Protein 4YWF (pdb70)

InterPro domains:
  IPR010520 Esterase FrsA-like [PF06500] (45-283)
  IPR029058 Alpha/Beta hydrolase fold [G3DSA:3.40.50.1820] (5-328)
  IPR029058 Alpha/Beta hydrolase fold [SSF53474] (25-311)
  IPR050261 FrsA esterase [PTHR22946] (116-313)

B-factor: mean 31.98, std 7.55, range [19.43, 78.14]

Nearest PDB structures (foldseek):
  4ywf-assembly1_A  TM=1.002E+00  e=2.069E-68  Micromonospora maris
  5no5-assembly1_B  TM=9.959E-01  e=6.037E-60  Micromonospora
  7z2v-assembly1_B  TM=7.316E-01  e=2.636E-08  Lentilactobacillus buchneri
  3qmw-assembly2_C  TM=5.929E-01  e=1.877E-06  Streptomyces coelicolor
  6fvj-assembly5_E  TM=5.580E-01  e=4.923E-04  Mycobacterium tuberculosis

Solvent-accessible surface area: 13906 Å² total

Foldseek 3Di:
DQAAWADPVVVVVCQPTCDPDCRHLLNVLQVQLVVCVVVVNLLSSLVSLLSLPQHNRDPSNVVSLVSNVVSLVVVCVPPPFWDKDWDQDPAGIWIKIWGLWALVDAFEAEEEEDLRDAQSVPRVCRVVVSVLGHGYITTYQRYRRNPGAPALPCLCVVVVVLVRRVNTHNQLAYEYYEAQRQLSPLLCQLVPNSHQEYEYENYAAACLLAVVVLLVQARPSVLQSQCSRNVHHSVCRSVRCNVSHHDLVSQLSRDHAYEYEAEQAESRHDPVGVCNVVRHPHYHYDYHPHYPPRVVCPQVSVLVRVLVVCVSVTDVVVNVVSVVSD

Sequence (326 aa):
FQGPSNDVAELKQYIDDDGDGPRSWTTQWIRAGEEREQAGDLLAATTFYNARFPFVDSPGRAEALRRCVAVFDRWRRTVPGIERLELRLPGGVVRAWAAGLSTTERRPVLLTGGIVSIKEQWAPILPELARYGFAAVVTEPGVGENELRYDLDSAALFGVLLDAVAERADTSRAYAALSFSGHLALRAAPSEPRLRGIVTAGAPVAAFFTDKEWQAAVPRVTVDTLARLTQTTPATVFDHVRNWALTPQDLAGVRIPVAYVASGRDEIIPPADPALRTHVRDFRTITHDDVHGSPAHFPHTRLWTLAQVLESGADPRHRAAVDGAL

Structure (mmCIF, N/CA/C/O backbone):
data_4YWF
#
_entry.id   4YWF
#
_cell.length_a   92.080
_cell.length_b   87.180
_cell.length_c   47.910
_cell.angle_alpha   90.00
_cell.angle_beta   101.63
_cell.angle_gamma   90.00
#
_symmetry.space_group_name_H-M   'C 1 2 1'
#
loop_
_entity.id
_entity.type
_entity.pdbx_description
1 polymer AbyA5
2 water water
#
loop_
_atom_site.group_PDB
_atom_site.id
_atom_site.type_symbol
_atom_site.label_atom_id
_atom_site.label_alt_id
_atom_site.label_comp_id
_atom_site.label_asym_id
_atom_site.label_entity_id
_atom_site.label_seq_id
_atom_site.pdbx_PDB_ins_code
_atom_site.Cartn_x
_atom_site.Cartn_y
_atom_site.Cartn_z
_atom_site.occupancy
_atom_site.B_iso_or_equiv
_atom_site.auth_seq_id
_atom_site.auth_comp_id
_atom_site.auth_asym_id
_atom_site.auth_atom_id
_atom_site.pdbx_PDB_model_num
ATOM 1 N N . PHE A 1 16 ? 21.917 7.412 -6.370 1.00 42.35 -4 PHE A N 1
ATOM 2 C CA . PHE A 1 16 ? 21.012 8.394 -7.080 1.00 40.09 -4 PHE A CA 1
ATOM 3 C C . PHE A 1 16 ? 21.794 9.623 -7.481 1.00 40.57 -4 PHE A C 1
ATOM 4 O O . PHE A 1 16 ? 22.405 10.256 -6.628 1.00 40.75 -4 PHE A O 1
ATOM 12 N N . GLN A 1 17 ? 21.791 9.920 -8.779 1.00 40.27 -3 GLN A N 1
ATOM 13 C CA . GLN A 1 17 ? 22.660 10.942 -9.354 1.00 45.31 -3 GLN A CA 1
ATOM 14 C C . GLN A 1 17 ? 21.908 12.140 -9.980 1.00 48.04 -3 GLN A C 1
ATOM 15 O O . GLN A 1 17 ? 22.478 13.236 -10.094 1.00 51.02 -3 GLN A O 1
ATOM 21 N N . GLY A 1 18 ? 20.660 11.914 -10.399 1.00 49.40 -2 GLY A N 1
ATOM 22 C CA . GLY A 1 18 ? 19.894 12.859 -11.221 1.00 46.80 -2 GLY A CA 1
ATOM 23 C C . GLY A 1 18 ? 19.512 14.130 -10.496 1.00 46.37 -2 GLY A C 1
ATOM 24 O O . GLY A 1 18 ? 19.992 14.409 -9.387 1.00 51.78 -2 GLY A O 1
ATOM 25 N N . PRO A 1 19 ? 18.632 14.914 -11.103 1.00 39.15 -1 PRO A N 1
ATOM 26 C CA . PRO A 1 19 ? 18.118 16.055 -10.385 1.00 42.53 -1 PRO A CA 1
ATOM 27 C C . PRO A 1 19 ? 17.177 15.629 -9.257 1.00 42.15 -1 PRO A C 1
ATOM 28 O O . PRO A 1 19 ? 16.641 14.509 -9.272 1.00 42.93 -1 PRO A O 1
ATOM 40 N N . SER A 1 21 ? 14.268 17.067 -8.618 1.00 38.45 1 SER A N 1
ATOM 41 C CA . SER A 1 21 ? 12.854 17.320 -8.894 1.00 37.78 1 SER A CA 1
ATOM 42 C C . SER A 1 21 ? 12.229 17.758 -7.577 1.00 39.05 1 SER A C 1
ATOM 43 O O . SER A 1 21 ? 11.464 17.016 -6.936 1.00 35.06 1 SER A O 1
ATOM 46 N N . ASN A 1 22 ? 12.634 18.957 -7.155 1.00 34.69 2 ASN A N 1
ATOM 47 C CA . ASN A 1 22 ? 12.158 19.525 -5.919 1.00 35.48 2 ASN A CA 1
ATOM 48 C C . ASN A 1 22 ? 10.658 19.766 -5.989 1.00 37.48 2 ASN A C 1
ATOM 49 O O . ASN A 1 22 ? 10.077 20.042 -7.057 1.00 42.52 2 ASN A O 1
ATOM 54 N N . ASP A 1 23 ? 10.011 19.649 -4.855 1.00 38.23 3 ASP A N 1
ATOM 55 C CA . ASP A 1 23 ? 8.599 20.000 -4.820 1.00 39.97 3 ASP A CA 1
ATOM 56 C C . ASP A 1 23 ? 8.454 21.497 -5.070 1.00 37.33 3 ASP A C 1
ATOM 57 O O . ASP A 1 23 ? 9.028 22.292 -4.346 1.00 39.31 3 ASP A O 1
ATOM 62 N N . VAL A 1 24 ? 7.682 21.865 -6.093 1.00 41.68 4 VAL A N 1
ATOM 63 C CA . VAL A 1 24 ? 7.619 23.229 -6.597 1.00 42.87 4 VAL A CA 1
ATOM 64 C C . VAL A 1 24 ? 6.835 24.175 -5.688 1.00 51.72 4 VAL A C 1
ATOM 65 O O . VAL A 1 24 ? 7.115 25.382 -5.647 1.00 49.29 4 VAL A O 1
ATOM 67 N N . ALA A 1 25 ? 5.856 23.642 -4.959 1.00 49.56 5 ALA A N 1
ATOM 68 C CA . ALA A 1 25 ? 5.034 24.475 -4.058 1.00 47.67 5 ALA A CA 1
ATOM 69 C C . ALA A 1 25 ? 6.004 25.149 -3.140 1.00 47.70 5 ALA A C 1
ATOM 70 O O . ALA A 1 25 ? 5.981 26.341 -2.839 1.00 47.82 5 ALA A O 1
ATOM 72 N N . GLU A 1 26 ? 6.939 24.311 -2.784 1.00 46.07 6 GLU A N 1
ATOM 73 C CA . GLU A 1 26 ? 7.819 24.512 -1.720 1.00 43.84 6 GLU A CA 1
ATOM 74 C C . GLU A 1 26 ? 9.076 25.302 -2.127 1.00 45.10 6 GLU A C 1
ATOM 75 O O . GLU A 1 26 ? 9.567 26.047 -1.344 1.00 40.99 6 GLU A O 1
ATOM 81 N N . LEU A 1 27 ? 9.561 25.186 -3.358 1.00 43.25 7 LEU A N 1
ATOM 82 C CA . LEU A 1 27 ? 10.572 26.135 -3.823 1.00 44.65 7 LEU A CA 1
ATOM 83 C C . LEU A 1 27 ? 9.951 27.531 -3.858 1.00 45.18 7 LEU A C 1
ATOM 84 O O . LEU A 1 27 ? 10.579 28.481 -3.430 1.00 46.35 7 LEU A O 1
ATOM 89 N N . LYS A 1 28 ? 8.705 27.636 -4.338 1.00 49.68 8 LYS A N 1
ATOM 90 C CA . LYS A 1 28 ? 7.988 28.935 -4.497 1.00 49.78 8 LYS A CA 1
ATOM 91 C C . LYS A 1 28 ? 7.726 29.651 -3.179 1.00 49.07 8 LYS A C 1
ATOM 92 O O . LYS A 1 28 ? 7.604 30.884 -3.168 1.00 45.71 8 LYS A O 1
ATOM 98 N N . GLN A 1 29 ? 7.614 28.870 -2.106 1.00 44.53 9 GLN A N 1
ATOM 99 C CA . GLN A 1 29 ? 7.389 29.376 -0.752 1.00 47.05 9 GLN A CA 1
ATOM 100 C C . GLN A 1 29 ? 8.551 30.202 -0.309 1.00 51.11 9 GLN A C 1
ATOM 101 O O . GLN A 1 29 ? 8.402 31.183 0.416 1.00 53.90 9 GLN A O 1
ATOM 103 N N . TYR A 1 30 ? 9.732 29.763 -0.715 1.00 54.95 10 TYR A N 1
ATOM 104 C CA . TYR A 1 30 ? 10.944 30.476 -0.440 1.00 43.93 10 TYR A CA 1
ATOM 105 C C . TYR A 1 30 ? 11.014 31.762 -1.257 1.00 41.58 10 TYR A C 1
ATOM 106 O O . TYR A 1 30 ? 11.104 32.838 -0.665 1.00 41.50 10 TYR A O 1
ATOM 115 N N . ILE A 1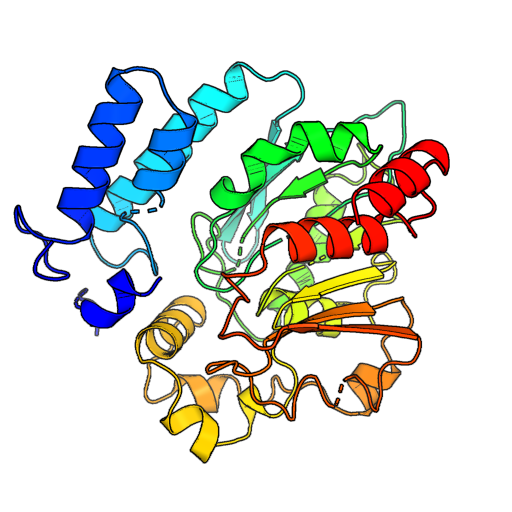 49 ? 6.174 29.457 -14.166 1.00 36.71 30 ILE A N 1
ATOM 116 C CA . ILE A 1 49 ? 6.821 28.329 -13.430 1.00 42.03 30 ILE A CA 1
ATOM 117 C C . ILE A 1 49 ? 5.895 27.212 -12.956 1.00 45.38 30 ILE A C 1
ATOM 118 O O . ILE A 1 49 ? 5.235 27.338 -11.934 1.00 48.75 30 ILE A O 1
ATOM 123 N N . ASP A 1 50 ? 5.934 26.094 -13.656 1.00 48.21 31 ASP A N 1
ATOM 124 C CA . ASP A 1 50 ? 5.026 24.967 -13.403 1.00 50.35 31 ASP A CA 1
ATOM 125 C C . ASP A 1 50 ? 5.651 23.851 -12.587 1.00 46.09 31 ASP A C 1
ATOM 126 O O . ASP A 1 50 ? 4.958 23.147 -11.859 1.00 43.71 31 ASP A O 1
ATOM 131 N N . ASP A 1 51 ? 6.950 23.672 -12.744 1.00 40.43 32 ASP A N 1
ATOM 132 C CA . ASP A 1 51 ? 7.650 22.467 -12.266 1.00 42.40 32 ASP A CA 1
ATOM 133 C C . ASP A 1 51 ? 9.132 22.781 -11.966 1.00 37.47 32 ASP A C 1
ATOM 134 O O . ASP A 1 51 ? 9.587 23.905 -12.216 1.00 31.71 32 ASP A O 1
ATOM 139 N N . ASP A 1 52 ? 9.869 21.761 -11.504 1.00 35.70 33 ASP A N 1
ATOM 140 C CA . ASP A 1 52 ? 11.330 21.838 -11.272 1.00 33.31 33 ASP A CA 1
ATOM 141 C C . ASP A 1 52 ? 12.104 21.005 -12.288 1.00 31.21 33 ASP A C 1
ATOM 142 O O . ASP A 1 52 ? 13.070 20.335 -11.989 1.00 31.90 33 ASP A O 1
ATOM 147 N N . GLY A 1 53 ? 11.683 21.069 -13.541 1.00 33.32 34 GLY A N 1
ATOM 148 C CA . GLY A 1 53 ? 12.308 20.292 -14.623 1.00 32.62 34 GLY A CA 1
ATOM 149 C C . GLY A 1 53 ? 13.346 21.148 -15.330 1.00 36.71 34 GLY A C 1
ATOM 150 O O . GLY A 1 53 ? 14.076 21.922 -14.680 1.00 40.92 34 GLY A O 1
ATOM 151 N N . ASP A 1 54 ? 13.470 20.963 -16.637 1.00 34.11 35 ASP A N 1
ATOM 152 C CA . ASP A 1 54 ? 14.397 21.707 -17.445 1.00 34.66 35 ASP A CA 1
ATOM 153 C C . ASP A 1 54 ? 13.732 22.288 -18.708 1.00 37.24 35 ASP A C 1
ATOM 154 O O . ASP A 1 54 ? 14.438 22.648 -19.662 1.00 37.68 35 ASP A O 1
ATOM 159 N N . GLY A 1 55 ? 12.406 22.406 -18.695 1.00 38.03 36 GLY A N 1
ATOM 160 C CA . GLY A 1 55 ? 11.656 22.896 -19.847 1.00 38.71 36 GLY A CA 1
ATOM 161 C C . GLY A 1 55 ? 11.427 24.381 -19.707 1.00 42.37 36 GLY A C 1
ATOM 162 O O . GLY A 1 55 ? 11.808 24.986 -18.680 1.00 42.46 36 GLY A O 1
ATOM 163 N N . PRO A 1 56 ? 10.734 24.980 -20.699 1.00 43.55 37 PRO A N 1
ATOM 164 C CA . PRO A 1 56 ? 10.543 26.429 -20.757 1.00 40.52 37 PRO A CA 1
ATOM 165 C C . PRO A 1 56 ? 9.695 27.003 -19.600 1.00 38.61 37 PRO A C 1
ATOM 166 O O . PRO A 1 56 ? 9.825 28.175 -19.257 1.00 39.37 37 PRO A O 1
ATOM 170 N N . ARG A 1 57 ? 8.895 26.184 -18.935 1.00 40.19 38 ARG A N 1
ATOM 171 C CA . ARG A 1 57 ? 8.184 26.653 -17.762 1.00 38.60 38 ARG A CA 1
ATOM 172 C C . ARG A 1 57 ? 8.816 26.158 -16.452 1.00 38.94 38 ARG A C 1
ATOM 173 O O . ARG A 1 57 ? 8.230 26.286 -15.393 1.00 42.29 38 ARG A O 1
ATOM 175 N N . SER A 1 58 ? 10.033 25.618 -16.508 1.00 41.06 39 SER A N 1
ATOM 176 C CA . SER A 1 58 ? 10.695 25.151 -15.249 1.00 37.92 39 SER A CA 1
ATOM 177 C C . SER A 1 58 ? 11.172 26.315 -14.358 1.00 34.02 39 SER A C 1
ATOM 178 O O . SER A 1 58 ? 11.312 27.459 -14.821 1.00 31.24 39 SER A O 1
ATOM 181 N N . TRP A 1 59 ? 11.337 26.029 -13.069 1.00 32.66 40 TRP A N 1
ATOM 182 C CA . TRP A 1 59 ? 11.933 26.954 -12.104 1.00 31.48 40 TRP A CA 1
ATOM 183 C C . TRP A 1 59 ? 13.234 27.556 -12.633 1.00 29.91 40 TRP A C 1
ATOM 184 O O . TRP A 1 59 ? 13.301 28.771 -12.826 1.00 30.29 40 TRP A O 1
ATOM 195 N N . THR A 1 60 ? 14.208 26.692 -12.965 1.00 31.34 41 THR A N 1
ATOM 196 C CA . THR A 1 60 ? 15.579 27.160 -13.316 1.00 30.30 41 THR A CA 1
ATOM 197 C C . THR A 1 60 ? 15.540 28.000 -14.616 1.00 30.50 41 THR A C 1
ATOM 198 O O . THR A 1 60 ? 16.039 29.139 -14.643 1.00 27.25 41 THR A O 1
ATOM 202 N N . THR A 1 61 ? 14.868 27.501 -15.658 1.00 32.40 42 THR A N 1
ATOM 203 C CA . THR A 1 61 ? 14.774 28.269 -16.899 1.00 33.19 42 THR A CA 1
ATOM 204 C C . THR A 1 61 ? 14.173 29.631 -16.706 1.00 31.53 42 THR A C 1
ATOM 205 O O . THR A 1 61 ? 14.649 30.597 -17.298 1.00 32.75 42 THR A O 1
ATOM 209 N N . GLN A 1 62 ? 13.085 29.701 -15.933 1.00 32.89 43 GLN A N 1
ATOM 210 C CA . GLN A 1 62 ? 12.372 30.979 -15.713 1.00 37.98 43 GLN A CA 1
ATOM 211 C C . GLN A 1 62 ? 13.223 32.013 -14.936 1.00 35.01 43 GLN A C 1
ATOM 212 O O . GLN A 1 62 ? 13.271 33.196 -15.270 1.00 34.97 43 GLN A O 1
ATOM 218 N N . TRP A 1 63 ? 13.855 31.568 -13.872 1.00 34.69 44 TRP A N 1
ATOM 219 C CA . TRP A 1 63 ? 14.742 32.423 -13.102 1.00 32.73 44 TRP A CA 1
ATOM 220 C C . TRP A 1 63 ? 15.962 32.885 -13.923 1.00 29.07 44 TRP A C 1
ATOM 221 O O . TRP A 1 63 ? 16.298 34.055 -13.848 1.00 29.85 44 TRP A O 1
ATOM 232 N N . ILE A 1 64 ? 16.544 32.004 -14.720 1.00 25.96 45 ILE A N 1
ATOM 233 C CA . ILE A 1 64 ? 17.592 32.400 -15.685 1.00 27.35 45 ILE A CA 1
ATOM 234 C C . ILE A 1 64 ? 17.120 33.530 -16.666 1.00 29.81 45 ILE A C 1
ATOM 235 O O . ILE A 1 64 ? 17.863 34.508 -16.892 1.00 31.41 45 ILE A O 1
ATOM 240 N N . ARG A 1 65 ? 15.938 33.377 -17.250 1.00 28.07 46 ARG A N 1
ATOM 241 C CA . ARG A 1 65 ? 15.415 34.354 -18.196 1.00 33.49 46 ARG A CA 1
ATOM 242 C C . ARG A 1 65 ? 15.190 35.682 -17.514 1.00 33.79 46 ARG A C 1
ATOM 243 O O . ARG A 1 65 ? 15.509 36.691 -18.079 1.00 37.28 46 ARG A O 1
ATOM 245 N N . ALA A 1 66 ? 14.694 35.658 -16.283 1.00 32.51 47 ALA A N 1
ATOM 246 C CA . ALA A 1 66 ? 14.520 36.860 -15.469 1.00 38.19 47 ALA A CA 1
ATOM 247 C C . ALA A 1 66 ? 15.847 37.500 -15.169 1.00 34.17 47 ALA A C 1
ATOM 248 O O . ALA A 1 66 ? 16.005 38.710 -15.292 1.00 36.97 47 ALA A O 1
ATOM 250 N N . GLY A 1 67 ? 16.791 36.677 -14.743 1.00 33.27 48 GLY A N 1
ATOM 251 C CA . GLY A 1 67 ? 18.159 37.124 -14.599 1.00 33.84 48 GLY A CA 1
ATOM 252 C C . GLY A 1 67 ? 18.725 37.798 -15.850 1.00 32.82 48 GLY A C 1
ATOM 253 O O . GLY A 1 67 ? 19.408 38.813 -15.728 1.00 30.73 48 GLY A O 1
ATOM 254 N N . GLU A 1 68 ? 18.499 37.210 -17.028 1.00 30.15 49 GLU A N 1
ATOM 255 C CA . GLU A 1 68 ? 19.132 37.645 -18.284 1.00 31.03 49 GLU A CA 1
ATOM 256 C C . GLU A 1 68 ? 18.636 39.033 -18.704 1.00 33.32 49 GLU A C 1
ATOM 257 O O . GLU A 1 68 ? 19.414 39.857 -19.162 1.00 36.09 49 GLU A O 1
ATOM 259 N N . GLU A 1 69 ? 17.344 39.246 -18.547 1.00 35.78 50 GLU A N 1
ATOM 260 C CA . GLU A 1 69 ? 16.672 40.555 -18.693 1.00 36.10 50 GLU A CA 1
ATOM 261 C C . GLU A 1 69 ? 17.216 41.703 -17.811 1.00 36.23 50 GLU A C 1
ATOM 262 O O . GLU A 1 69 ? 17.270 42.889 -18.251 1.00 31.24 50 GLU A O 1
ATOM 268 N N . ARG A 1 70 ? 17.502 41.389 -16.527 1.00 32.91 51 ARG A N 1
ATOM 269 C CA . ARG A 1 70 ? 18.058 42.390 -15.619 1.00 31.52 51 ARG A CA 1
ATOM 270 C C . ARG A 1 70 ? 19.487 42.642 -16.034 1.00 31.86 51 ARG A C 1
ATOM 271 O O . ARG A 1 70 ? 19.925 43.774 -16.021 1.00 32.78 51 ARG A O 1
ATOM 279 N N . GLU A 1 71 ? 20.217 41.581 -16.383 1.00 31.56 52 GLU A N 1
ATOM 280 C CA . GLU A 1 71 ? 21.631 41.731 -16.848 1.00 32.65 52 GLU A CA 1
ATOM 281 C C . GLU A 1 71 ? 21.706 42.599 -18.102 1.00 36.01 52 GLU A C 1
ATOM 282 O O . GLU A 1 71 ? 22.568 43.499 -18.173 1.00 38.95 52 GLU A O 1
ATOM 288 N N . GLN A 1 72 ? 20.785 42.383 -19.048 1.00 37.09 53 GLN A N 1
ATOM 289 C CA . GLN A 1 72 ? 20.787 43.141 -20.297 1.00 35.66 53 GLN A CA 1
ATOM 290 C C . GLN A 1 72 ? 20.418 44.622 -20.025 1.00 33.52 53 GLN A C 1
ATOM 291 O O . GLN A 1 72 ? 20.957 45.512 -20.638 1.00 32.08 53 GLN A O 1
ATOM 293 N N . ALA A 1 73 ? 19.532 44.896 -19.084 1.00 33.38 54 ALA A N 1
ATOM 294 C CA . ALA A 1 73 ? 19.262 46.256 -18.669 1.00 33.30 54 ALA A CA 1
ATOM 295 C C . ALA A 1 73 ? 20.387 46.897 -17.807 1.00 37.50 54 ALA A C 1
ATOM 296 O O . ALA A 1 73 ? 20.260 48.029 -17.387 1.00 39.05 54 ALA A O 1
ATOM 298 N N . GLY A 1 74 ? 21.469 46.176 -17.532 1.00 36.89 55 GLY A N 1
ATOM 299 C CA . GLY A 1 74 ? 22.554 46.689 -16.678 1.00 38.42 55 GLY A CA 1
ATOM 300 C C . GLY A 1 74 ? 22.279 46.733 -15.171 1.00 38.82 55 GLY A C 1
ATOM 301 O O . GLY A 1 74 ? 23.037 47.366 -14.434 1.00 41.43 55 GLY A O 1
ATOM 302 N N . ASP A 1 75 ? 21.234 46.051 -14.703 1.00 35.46 56 ASP A N 1
ATOM 303 C CA . ASP A 1 75 ? 20.967 45.952 -13.284 1.00 34.10 56 ASP A CA 1
ATOM 304 C C . ASP A 1 75 ? 21.571 44.603 -12.763 1.00 35.65 56 ASP A C 1
ATOM 305 O O . ASP A 1 75 ? 20.894 43.544 -12.654 1.00 31.45 56 ASP A O 1
ATOM 310 N N . LEU A 1 76 ? 22.860 44.666 -12.458 1.00 34.07 57 LEU A N 1
ATOM 311 C CA . LEU A 1 76 ? 23.654 43.473 -12.204 1.00 33.48 57 LEU A CA 1
ATOM 312 C C . LEU A 1 76 ? 23.314 42.814 -10.860 1.00 33.23 57 LEU A C 1
ATOM 313 O O . LEU A 1 76 ? 23.409 41.579 -10.706 1.00 29.75 57 LEU A O 1
ATOM 318 N N . LEU A 1 77 ? 22.896 43.633 -9.892 1.00 31.81 58 LEU A N 1
ATOM 319 C CA . LEU A 1 77 ? 22.520 43.110 -8.565 1.00 31.53 58 LEU A CA 1
ATOM 320 C C . LEU A 1 77 ? 21.204 42.375 -8.634 1.00 29.51 58 LEU A C 1
ATOM 321 O O . LEU A 1 77 ? 21.017 41.356 -7.958 1.00 27.49 58 LEU A O 1
ATOM 326 N N . ALA A 1 78 ? 20.252 42.906 -9.395 1.00 28.62 59 ALA A N 1
ATOM 327 C CA . ALA A 1 78 ? 19.026 42.137 -9.593 1.00 28.78 59 ALA A CA 1
ATOM 328 C C . ALA A 1 78 ? 19.337 40.862 -10.362 1.00 27.40 59 ALA A C 1
ATOM 329 O O . ALA A 1 78 ? 18.706 39.850 -10.100 1.00 28.63 59 ALA A O 1
ATOM 331 N N . ALA A 1 79 ? 20.284 40.888 -11.313 1.00 26.36 60 ALA A N 1
ATOM 332 C CA . ALA A 1 79 ? 20.569 39.660 -12.078 1.00 22.13 60 ALA A CA 1
ATOM 333 C C . ALA A 1 79 ? 21.197 38.608 -11.204 1.00 22.83 60 ALA A C 1
ATOM 334 O O . ALA A 1 79 ? 20.826 37.441 -11.275 1.00 23.30 60 ALA A O 1
ATOM 336 N N . THR A 1 80 ? 22.145 39.047 -10.367 1.00 22.59 61 THR A N 1
ATOM 337 C CA . THR A 1 80 ? 22.737 38.258 -9.283 1.00 23.28 61 THR A CA 1
ATOM 338 C C . THR A 1 80 ? 21.675 37.512 -8.441 1.00 27.68 61 THR A C 1
ATOM 339 O O . THR A 1 80 ? 21.702 36.289 -8.271 1.00 26.19 61 THR A O 1
ATOM 343 N N . THR A 1 81 ? 20.688 38.257 -7.939 1.00 28.32 62 THR A N 1
ATOM 344 C CA . THR A 1 81 ? 19.619 37.619 -7.181 1.00 26.65 62 THR A CA 1
ATOM 345 C C . THR A 1 81 ? 18.882 36.583 -8.022 1.00 28.00 62 THR A C 1
ATOM 346 O O . THR A 1 81 ? 18.588 35.488 -7.540 1.00 29.88 62 THR A O 1
ATOM 350 N N . PHE A 1 82 ? 18.520 36.934 -9.261 1.00 27.68 63 PHE A N 1
ATOM 351 C CA . PHE A 1 82 ? 17.735 36.037 -10.066 1.00 27.34 63 PHE A CA 1
ATOM 352 C C . PHE A 1 82 ? 18.486 34.792 -10.502 1.00 25.58 63 PHE A C 1
ATOM 353 O O . PHE A 1 82 ? 17.904 33.766 -10.397 1.00 23.49 63 PHE A O 1
ATOM 361 N N . TYR A 1 83 ? 19.759 34.882 -10.907 1.00 24.51 64 TYR A N 1
ATOM 362 C CA . TYR A 1 83 ? 20.570 33.697 -11.150 1.00 23.60 64 TYR A CA 1
ATOM 363 C C . TYR A 1 83 ? 20.719 32.885 -9.868 1.00 23.13 64 TYR A C 1
ATOM 364 O O . TYR A 1 83 ? 20.703 31.672 -9.905 1.00 22.81 64 TYR A O 1
ATOM 373 N N . ASN A 1 84 ? 20.869 33.555 -8.732 1.00 23.28 65 ASN A N 1
ATOM 374 C CA . ASN A 1 84 ? 20.931 32.870 -7.424 1.00 25.17 65 ASN A CA 1
ATOM 375 C C . ASN A 1 84 ? 19.697 31.982 -7.222 1.00 26.96 65 ASN A C 1
ATOM 376 O O . ASN A 1 84 ? 19.812 30.772 -6.998 1.00 26.87 65 ASN A O 1
ATOM 389 N N . ALA A 1 86 ? 17.661 30.818 -9.415 1.00 24.58 67 ALA A N 1
ATOM 390 C CA . ALA A 1 86 ? 17.701 29.720 -10.365 1.00 24.75 67 ALA A CA 1
ATOM 391 C C . ALA A 1 86 ? 18.439 28.457 -9.900 1.00 26.38 67 ALA A C 1
ATOM 392 O O . ALA A 1 86 ? 18.055 27.323 -10.205 1.00 29.01 67 ALA A O 1
ATOM 394 N N . ARG A 1 87 ? 19.569 28.671 -9.240 1.00 25.68 68 ARG A N 1
ATOM 395 C CA . ARG A 1 87 ? 20.397 27.605 -8.684 1.00 28.36 68 ARG A CA 1
ATOM 396 C C . ARG A 1 87 ? 19.859 27.042 -7.345 1.00 28.01 68 ARG A C 1
ATOM 397 O O . ARG A 1 87 ? 20.197 25.948 -6.965 1.00 31.49 68 ARG A O 1
ATOM 405 N N . PHE A 1 88 ? 19.026 27.801 -6.631 1.00 29.39 69 PHE A N 1
ATOM 406 C CA . PHE A 1 88 ? 18.403 27.355 -5.387 1.00 26.93 69 PHE A CA 1
ATOM 407 C C . PHE A 1 88 ? 17.598 26.101 -5.642 1.00 25.84 69 PHE A C 1
ATOM 408 O O . PHE A 1 88 ? 16.919 26.025 -6.676 1.00 27.21 69 PHE A O 1
ATOM 416 N N . PRO A 1 89 ? 17.631 25.123 -4.709 1.00 22.66 70 PRO A N 1
ATOM 417 C CA . PRO A 1 89 ? 18.292 25.145 -3.387 1.00 23.80 70 PRO A CA 1
ATOM 418 C C . PRO A 1 89 ? 19.786 24.717 -3.393 1.00 23.55 70 PRO A C 1
ATOM 419 O O . PRO A 1 89 ? 20.540 25.001 -2.453 1.00 26.97 70 PRO A O 1
ATOM 423 N N . PHE A 1 90 ? 20.222 24.038 -4.450 1.00 26.30 71 PHE A N 1
ATOM 424 C CA . PHE A 1 90 ? 21.605 23.575 -4.632 1.00 26.28 71 PHE A CA 1
ATOM 425 C C . PHE A 1 90 ? 21.756 22.966 -6.042 1.00 24.89 71 PHE A C 1
ATOM 426 O O . PHE A 1 90 ? 20.797 22.529 -6.656 1.00 23.66 71 PHE A O 1
ATOM 434 N N . VAL A 1 91 ? 22.973 22.964 -6.549 1.00 24.90 72 VAL A N 1
ATOM 435 C CA . VAL A 1 91 ? 23.204 22.654 -7.945 1.00 24.13 72 VAL A CA 1
ATOM 436 C C . VAL A 1 91 ? 23.089 21.157 -8.177 1.00 25.61 72 VAL A C 1
ATOM 437 O O . VAL A 1 91 ? 23.867 20.388 -7.649 1.00 27.10 72 VAL A O 1
ATOM 441 N N . ASP A 1 92 ? 22.068 20.755 -8.938 1.00 27.80 73 ASP A N 1
ATOM 442 C CA . ASP A 1 92 ? 21.766 19.336 -9.188 1.00 25.84 73 ASP A CA 1
ATOM 443 C C . ASP A 1 92 ? 21.523 19.012 -10.649 1.00 29.33 73 ASP A C 1
ATOM 444 O O . ASP A 1 92 ? 21.045 17.914 -10.995 1.00 31.23 73 ASP A O 1
ATOM 449 N N . SER A 1 93 ? 21.858 19.953 -11.531 1.00 28.45 74 SER A N 1
ATOM 450 C CA . SER A 1 93 ? 21.520 19.854 -12.938 1.00 26.67 74 SER A CA 1
ATOM 451 C C . SER A 1 93 ? 22.435 20.776 -13.738 1.00 25.75 74 SER A C 1
ATOM 452 O O . SER A 1 93 ? 23.058 21.649 -13.135 1.00 28.44 74 SER A O 1
ATOM 455 N N . PRO A 1 94 ? 22.503 20.583 -15.076 1.00 25.51 75 PRO A N 1
ATOM 456 C CA . PRO A 1 94 ? 23.285 21.471 -15.969 1.00 24.59 75 PRO A CA 1
ATOM 457 C C . PRO A 1 94 ? 22.819 22.903 -15.904 1.00 23.81 75 PRO A C 1
ATOM 458 O O . PRO A 1 94 ? 23.649 23.860 -15.930 1.00 22.55 75 PRO A O 1
ATOM 462 N N . GLY A 1 95 ? 21.513 23.060 -15.745 1.00 22.42 76 GLY A N 1
ATOM 463 C CA . GLY A 1 95 ? 20.922 24.368 -15.704 1.00 22.48 76 GLY A CA 1
ATOM 464 C C . GLY A 1 95 ? 21.207 25.121 -14.441 1.00 21.68 76 GLY A C 1
ATOM 465 O O . GLY A 1 95 ? 21.448 26.294 -14.514 1.00 21.53 76 GLY A O 1
ATOM 466 N N . ARG A 1 96 ? 21.177 24.439 -13.279 1.00 23.14 77 ARG A N 1
ATOM 467 C CA . ARG A 1 96 ? 21.561 25.034 -12.028 1.00 21.64 77 ARG A CA 1
ATOM 468 C C . ARG A 1 96 ? 23.070 25.318 -12.024 1.00 23.48 77 ARG A C 1
ATOM 469 O O . ARG A 1 96 ? 23.478 26.366 -11.470 1.00 23.25 77 ARG A O 1
ATOM 477 N N . ALA A 1 97 ? 23.897 24.452 -12.642 1.00 20.64 78 ALA A N 1
ATOM 478 C CA . ALA A 1 97 ? 25.348 24.655 -12.665 1.00 21.41 78 ALA A CA 1
ATOM 479 C C . ALA A 1 97 ? 25.649 25.927 -13.469 1.00 22.11 78 ALA A C 1
ATOM 480 O O . ALA A 1 97 ? 26.434 26.765 -13.068 1.00 24.36 78 ALA A O 1
ATOM 482 N N . GLU A 1 98 ? 24.988 26.072 -14.584 1.00 24.45 79 GLU A N 1
ATOM 483 C CA . GLU A 1 98 ? 25.042 27.300 -15.400 1.00 24.69 79 GLU A CA 1
ATOM 484 C C . GLU A 1 98 ? 24.599 28.559 -14.632 1.00 26.65 79 GLU A C 1
ATOM 485 O O . GLU A 1 98 ? 25.294 29.578 -14.607 1.00 22.04 79 GLU A O 1
ATOM 491 N N . ALA A 1 99 ? 23.438 28.473 -14.006 1.00 25.54 80 ALA A N 1
ATOM 492 C CA . ALA A 1 99 ? 22.941 29.557 -13.240 1.00 24.64 80 ALA A CA 1
ATOM 493 C C . ALA A 1 99 ? 23.907 30.000 -12.177 1.00 23.71 80 ALA A C 1
ATOM 494 O O . ALA A 1 99 ? 24.072 31.223 -11.958 1.00 24.57 80 ALA A O 1
ATOM 496 N N . LEU A 1 100 ? 24.583 29.061 -11.512 1.00 22.59 81 LEU A N 1
ATOM 497 C CA . LEU A 1 100 ? 25.504 29.442 -10.439 1.00 23.97 81 LEU A CA 1
ATOM 498 C C . LEU A 1 100 ? 26.686 30.149 -11.023 1.00 25.16 81 LEU A C 1
ATOM 499 O O . LEU A 1 100 ? 27.146 31.192 -10.461 1.00 23.18 81 LEU A O 1
ATOM 504 N N . ARG A 1 101 ? 27.202 29.597 -12.132 1.00 24.28 82 ARG A N 1
ATOM 505 C CA . ARG A 1 101 ? 28.290 30.309 -12.783 1.00 24.91 82 ARG A CA 1
ATOM 506 C C . ARG A 1 101 ? 27.854 31.746 -13.203 1.00 25.64 82 ARG A C 1
ATOM 507 O O . ARG A 1 101 ? 28.641 32.696 -13.048 1.00 23.46 82 ARG A O 1
ATOM 515 N N . ARG A 1 102 ? 26.630 31.919 -13.731 1.00 21.79 83 ARG A N 1
ATOM 516 C CA . ARG A 1 102 ? 26.239 33.259 -14.220 1.00 23.49 83 ARG A CA 1
ATOM 517 C C . ARG A 1 102 ? 26.065 34.234 -13.061 1.00 25.17 83 ARG A C 1
ATOM 518 O O . ARG A 1 102 ? 26.441 35.411 -13.133 1.00 22.21 83 ARG A O 1
ATOM 526 N N . CYS A 1 103 ? 25.567 33.711 -11.948 1.00 22.23 84 CYS A N 1
ATOM 527 C CA . CYS A 1 103 ? 25.509 34.491 -10.725 1.00 24.74 84 CYS A CA 1
ATOM 528 C C . CYS A 1 103 ? 26.843 35.036 -10.260 1.00 25.05 84 CYS A C 1
ATOM 529 O O . CYS A 1 103 ? 27.013 36.277 -10.072 1.00 26.17 84 CYS A O 1
ATOM 532 N N . VAL A 1 104 ? 27.829 34.145 -10.166 1.00 25.63 85 VAL A N 1
ATOM 533 C CA . VAL A 1 104 ? 29.175 34.510 -9.738 1.00 24.35 85 VAL A CA 1
ATOM 534 C C . VAL A 1 104 ? 29.757 35.534 -10.719 1.00 26.06 85 VAL A C 1
ATOM 535 O O . VAL A 1 104 ? 30.297 36.571 -10.310 1.00 23.87 85 VAL A O 1
ATOM 539 N N . ALA A 1 105 ? 29.653 35.246 -12.001 1.00 28.03 86 ALA A N 1
ATOM 540 C CA . ALA A 1 105 ? 30.173 36.146 -13.042 1.00 27.51 86 ALA A CA 1
ATOM 541 C C . ALA A 1 105 ? 29.572 37.576 -13.037 1.00 27.50 86 ALA A C 1
ATOM 542 O O . ALA A 1 105 ? 30.330 38.553 -13.173 1.00 24.47 86 ALA A O 1
ATOM 544 N N . VAL A 1 106 ? 28.239 37.709 -12.932 1.00 25.11 87 VAL A N 1
ATOM 545 C CA . VAL A 1 106 ? 27.624 39.012 -12.924 1.00 25.39 87 VAL A CA 1
ATOM 546 C C . VAL A 1 106 ? 27.972 39.753 -11.645 1.00 24.18 87 VAL A C 1
ATOM 547 O O . VAL A 1 106 ? 28.192 40.945 -11.648 1.00 20.36 87 VAL A O 1
ATOM 551 N N . PHE A 1 107 ? 28.011 39.039 -10.524 1.00 23.64 88 PHE A N 1
ATOM 552 C CA . PHE A 1 107 ? 28.457 39.668 -9.325 1.00 22.15 88 PHE A CA 1
ATOM 553 C C . PHE A 1 107 ? 29.941 40.159 -9.441 1.00 25.14 88 PHE A C 1
ATOM 554 O O . PHE A 1 107 ? 30.272 41.316 -8.988 1.00 21.61 88 PHE A O 1
ATOM 562 N N . ASP A 1 108 ? 30.785 39.324 -10.039 1.00 22.05 89 ASP A N 1
ATOM 563 C CA . ASP A 1 108 ? 32.220 39.625 -10.191 1.00 24.95 89 ASP A CA 1
ATOM 564 C C . ASP A 1 108 ? 32.353 40.947 -10.998 1.00 27.37 89 ASP A C 1
ATOM 565 O O . ASP A 1 108 ? 33.195 41.807 -10.681 1.00 28.88 89 ASP A O 1
ATOM 570 N N . ARG A 1 109 ? 31.533 41.053 -12.043 1.00 24.90 90 ARG A N 1
ATOM 571 C CA . ARG A 1 109 ? 31.453 42.191 -12.928 1.00 29.24 90 ARG A CA 1
ATOM 572 C C . ARG A 1 109 ? 30.982 43.436 -12.127 1.00 28.31 90 ARG A C 1
ATOM 573 O O . ARG A 1 109 ? 31.647 44.476 -12.147 1.00 28.66 90 ARG A O 1
ATOM 575 N N . TRP A 1 110 ? 29.942 43.288 -11.307 1.00 28.71 91 TRP A N 1
ATOM 576 C CA . TRP A 1 110 ? 29.536 44.402 -10.441 1.00 30.56 91 TRP A CA 1
ATOM 577 C C . TRP A 1 110 ? 30.575 44.904 -9.441 1.00 29.71 91 TRP A C 1
ATOM 578 O O . TRP A 1 110 ? 30.774 46.112 -9.264 1.00 30.65 91 TRP A O 1
ATOM 589 N N . ARG A 1 111 ? 31.143 43.979 -8.694 1.00 30.30 92 ARG A N 1
ATOM 590 C CA . ARG A 1 111 ? 32.131 44.335 -7.684 1.00 31.85 92 ARG A CA 1
ATOM 591 C C . ARG A 1 111 ? 33.373 44.960 -8.267 1.00 30.73 92 ARG A C 1
ATOM 592 O O . ARG A 1 111 ? 34.080 45.679 -7.542 1.00 31.95 92 ARG A O 1
ATOM 600 N N . ARG A 1 112 ? 33.666 44.674 -9.540 1.00 31.58 93 ARG A N 1
ATOM 601 C CA . ARG A 1 112 ? 34.818 45.292 -10.225 1.00 34.17 93 ARG A CA 1
ATOM 602 C C . ARG A 1 112 ? 34.682 46.841 -10.297 1.00 34.74 93 ARG A C 1
ATOM 603 O O . ARG A 1 112 ? 35.666 47.553 -10.402 1.00 34.88 93 ARG A O 1
ATOM 605 N N . THR A 1 113 ? 33.469 47.346 -10.171 1.00 32.77 94 THR A N 1
ATOM 606 C CA . THR A 1 113 ? 33.198 48.791 -10.079 1.00 35.56 94 THR A CA 1
ATOM 607 C C . THR A 1 113 ? 33.366 49.331 -8.627 1.00 35.60 94 THR A C 1
ATOM 608 O O . THR A 1 113 ? 33.369 50.520 -8.379 1.00 33.44 94 THR A O 1
ATOM 612 N N . VAL A 1 114 ? 33.564 48.440 -7.665 1.00 32.58 95 VAL A N 1
ATOM 613 C CA . VAL A 1 114 ? 33.496 48.830 -6.262 1.00 35.37 95 VAL A CA 1
ATOM 614 C C . VAL A 1 114 ? 34.870 48.677 -5.601 1.00 34.64 95 VAL A C 1
ATOM 615 O O . VAL A 1 114 ? 35.291 47.545 -5.238 1.00 30.35 95 VAL A O 1
ATOM 619 N N . PRO A 1 115 ? 35.578 49.790 -5.465 1.00 39.59 96 PRO A N 1
ATOM 620 C CA . PRO A 1 115 ? 36.904 49.665 -4.868 1.00 42.42 96 PRO A CA 1
ATOM 621 C C . PRO A 1 115 ? 36.752 49.039 -3.491 1.00 39.02 96 PRO A C 1
ATOM 622 O O . PRO A 1 115 ? 35.791 49.339 -2.758 1.00 42.39 96 PRO A O 1
ATOM 626 N N . GLY A 1 116 ? 37.657 48.144 -3.170 1.00 35.99 97 GLY A N 1
ATOM 627 C CA . GLY A 1 116 ? 37.665 47.552 -1.840 1.00 34.07 97 GLY A CA 1
ATOM 628 C C . GLY A 1 116 ? 37.175 46.109 -1.814 1.00 33.26 97 GLY A C 1
ATOM 629 O O . GLY A 1 116 ? 37.604 45.366 -0.939 1.00 34.15 97 GLY A O 1
ATOM 630 N N . ILE A 1 117 ? 36.305 45.710 -2.762 1.00 30.17 98 ILE A N 1
ATOM 631 C CA . ILE A 1 117 ? 35.820 44.321 -2.800 1.00 28.68 98 ILE A CA 1
ATOM 632 C C . ILE A 1 117 ? 36.809 43.442 -3.513 1.00 28.33 98 ILE A C 1
ATOM 633 O O . ILE A 1 117 ? 37.088 43.642 -4.682 1.00 26.28 98 ILE A O 1
ATOM 638 N N . GLU A 1 118 ? 37.303 42.446 -2.782 1.00 26.22 99 GLU A N 1
ATOM 639 C CA . GLU A 1 118 ? 38.313 41.536 -3.245 1.00 28.08 99 GLU A CA 1
ATOM 640 C C . GLU A 1 118 ? 37.898 40.086 -3.107 1.00 24.81 99 GLU A C 1
ATOM 641 O O . GLU A 1 118 ? 37.281 39.707 -2.153 1.00 26.64 99 GLU A O 1
ATOM 647 N N . ARG A 1 119 ? 38.280 39.289 -4.071 1.00 23.69 100 ARG A N 1
ATOM 648 C CA . ARG A 1 119 ? 38.046 37.849 -4.060 1.00 25.14 100 ARG A CA 1
ATOM 649 C C . ARG A 1 119 ? 39.187 37.134 -3.361 1.00 26.57 100 ARG A C 1
ATOM 650 O O . ARG A 1 119 ? 40.359 37.384 -3.648 1.00 25.44 100 ARG A O 1
ATOM 658 N N . LEU A 1 120 ? 38.851 36.234 -2.458 1.00 25.91 101 LEU A N 1
ATOM 659 C CA . LEU A 1 120 ? 39.799 35.359 -1.821 1.00 25.46 101 LEU A CA 1
ATOM 660 C C . LEU A 1 120 ? 39.513 33.931 -2.336 1.00 28.32 101 LEU A C 1
ATOM 661 O O . LEU A 1 120 ? 38.397 33.520 -2.452 1.00 25.23 101 LEU A O 1
ATOM 666 N N . GLU A 1 121 ? 40.555 33.177 -2.624 1.00 33.80 102 GLU A N 1
ATOM 667 C CA . GLU A 1 121 ? 40.436 31.762 -3.040 1.00 34.09 102 GLU A CA 1
ATOM 668 C C . GLU A 1 121 ? 41.408 30.967 -2.169 1.00 36.72 102 GLU A C 1
ATOM 669 O O . GLU A 1 121 ? 42.602 31.273 -2.123 1.00 37.52 102 GLU A O 1
ATOM 675 N N . LEU A 1 122 ? 40.882 30.000 -1.432 1.00 36.33 103 LEU A N 1
ATOM 676 C CA . LEU A 1 122 ? 41.651 29.143 -0.561 1.00 36.13 103 LEU A CA 1
ATOM 677 C C . LEU A 1 122 ? 41.646 27.729 -1.132 1.00 38.29 103 LEU A C 1
ATOM 678 O O . LEU A 1 122 ? 40.633 27.061 -1.190 1.00 39.75 103 LEU A O 1
ATOM 683 N N . ARG A 1 123 ? 42.799 27.268 -1.583 1.00 41.43 104 ARG A N 1
ATOM 684 C CA . ARG A 1 123 ? 42.918 25.940 -2.153 1.00 40.38 104 ARG A CA 1
ATOM 685 C C . ARG A 1 123 ? 43.255 25.015 -0.996 1.00 40.98 104 ARG A C 1
ATOM 686 O O . ARG A 1 123 ? 44.343 25.090 -0.421 1.00 53.66 104 ARG A O 1
ATOM 688 N N . LEU A 1 124 ? 42.290 24.207 -0.564 1.00 41.27 105 LEU A N 1
ATOM 689 C CA . LEU A 1 124 ? 42.430 23.491 0.710 1.00 42.98 105 LEU A CA 1
ATOM 690 C C . LEU A 1 124 ? 42.533 21.999 0.538 1.00 44.82 105 LEU A C 1
ATOM 691 O O . LEU A 1 124 ? 42.034 21.478 -0.457 1.00 47.94 105 LEU A O 1
ATOM 696 N N . PRO A 1 125 ? 43.115 21.288 1.535 1.00 48.54 106 PRO A N 1
ATOM 697 C CA . PRO A 1 125 ? 43.125 19.834 1.495 1.00 52.20 106 PRO A CA 1
ATOM 698 C C . PRO A 1 125 ? 41.892 19.238 0.843 1.00 46.75 106 PRO A C 1
ATOM 699 O O . PRO A 1 125 ? 42.018 18.511 -0.116 1.00 58.29 106 PRO A O 1
ATOM 703 N N . GLY A 1 126 ? 40.702 19.594 1.329 1.00 49.88 107 GLY A N 1
ATOM 704 C CA . GLY A 1 126 ? 39.443 18.971 0.889 1.00 44.95 107 GLY A CA 1
ATOM 705 C C . GLY A 1 126 ? 38.767 19.588 -0.322 1.00 45.01 107 GLY A C 1
ATOM 706 O O . GLY A 1 126 ? 37.673 19.150 -0.719 1.00 43.36 107 GLY A O 1
ATOM 707 N N . GLY A 1 127 ? 39.344 20.656 -0.874 1.00 41.02 108 GLY A N 1
ATOM 708 C CA . GLY A 1 127 ? 38.736 21.364 -2.027 1.00 38.60 108 GLY A CA 1
ATOM 709 C C . GLY A 1 127 ? 38.919 22.898 -1.947 1.00 38.24 108 GLY A C 1
ATOM 710 O O . GLY A 1 127 ? 39.515 23.451 -1.011 1.00 36.13 108 GLY A O 1
ATOM 711 N N . VAL A 1 128 ? 38.429 23.606 -2.952 1.00 38.80 109 VAL A N 1
ATOM 712 C CA . VAL A 1 128 ? 38.630 25.028 -3.005 1.00 37.11 109 VAL A CA 1
ATOM 713 C C . VAL A 1 128 ? 37.491 25.763 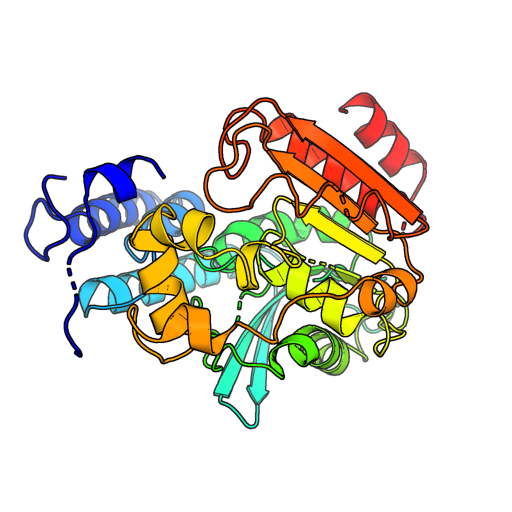-2.274 1.00 31.61 109 VAL A C 1
ATOM 714 O O . VAL A 1 128 ? 36.384 25.357 -2.378 1.00 30.10 109 VAL A O 1
ATOM 718 N N . VAL A 1 129 ? 37.793 26.832 -1.536 1.00 30.74 110 VAL A N 1
ATOM 719 C CA . VAL A 1 129 ? 36.748 27.702 -0.914 1.00 29.49 110 VAL A CA 1
ATOM 720 C C . VAL A 1 129 ? 36.969 29.113 -1.419 1.00 25.85 110 VAL A C 1
ATOM 721 O O . VAL A 1 129 ? 38.073 29.621 -1.252 1.00 28.31 110 VAL A O 1
ATOM 725 N N . ARG A 1 130 ? 35.961 29.746 -2.033 1.00 25.51 111 ARG A N 1
ATOM 726 C CA . ARG A 1 130 ? 36.027 31.171 -2.401 1.00 26.56 111 ARG A CA 1
ATOM 727 C C . ARG A 1 130 ? 35.259 32.070 -1.431 1.00 24.24 111 ARG A C 1
ATOM 728 O O . ARG A 1 130 ? 34.284 31.640 -0.795 1.00 25.17 111 ARG A O 1
ATOM 736 N N . ALA A 1 131 ? 35.682 33.336 -1.352 1.00 22.60 112 ALA A N 1
ATOM 737 C CA . ALA A 1 131 ? 35.101 34.310 -0.432 1.00 21.03 112 ALA A CA 1
ATOM 738 C C . ALA A 1 131 ? 35.204 35.677 -1.063 1.00 22.06 112 ALA A C 1
ATOM 739 O O . ALA A 1 131 ? 36.034 35.899 -1.975 1.00 19.43 112 ALA A O 1
ATOM 741 N N . TRP A 1 132 ? 34.367 36.596 -0.621 1.00 20.59 113 TRP A N 1
ATOM 742 C CA . TRP A 1 132 ? 34.451 37.989 -1.027 1.00 22.44 113 TRP A CA 1
ATOM 743 C C . TRP A 1 132 ? 34.772 38.787 0.213 1.00 25.07 113 TRP A C 1
ATOM 744 O O . TRP A 1 132 ? 34.253 38.467 1.278 1.00 24.45 113 TRP A O 1
ATOM 755 N N . ALA A 1 133 ? 35.616 39.808 0.092 1.00 23.10 114 ALA A N 1
ATOM 756 C CA . ALA A 1 133 ? 36.026 40.580 1.255 1.00 24.32 114 ALA A CA 1
ATOM 757 C C . ALA A 1 133 ? 36.141 42.067 0.960 1.00 25.51 114 ALA A C 1
ATOM 758 O O . ALA A 1 133 ? 36.298 42.465 -0.191 1.00 23.38 114 ALA A O 1
ATOM 760 N N . ALA A 1 134 ? 36.066 42.866 2.031 1.00 23.04 115 ALA A N 1
ATOM 761 C CA . ALA A 1 134 ? 36.286 44.308 1.909 1.00 26.08 115 ALA A CA 1
ATOM 762 C C . ALA A 1 134 ? 36.823 44.781 3.200 1.00 28.44 115 ALA A C 1
ATOM 763 O O . ALA A 1 134 ? 36.737 44.066 4.202 1.00 24.90 115 ALA A O 1
ATOM 765 N N . GLY A 1 135 ? 37.418 45.967 3.174 1.00 28.25 116 GLY A N 1
ATOM 766 C CA . GLY A 1 135 ? 37.966 46.565 4.403 1.00 28.53 116 GLY A CA 1
ATOM 767 C C . GLY A 1 135 ? 39.292 45.949 4.813 1.00 32.12 116 GLY A C 1
ATOM 768 O O . GLY A 1 135 ? 39.731 46.162 5.936 1.00 32.73 116 GLY A O 1
ATOM 769 N N . LEU A 1 136 ? 39.977 45.229 3.916 1.00 29.01 117 LEU A N 1
ATOM 770 C CA . LEU A 1 136 ? 41.289 44.688 4.232 1.00 30.42 117 LEU A CA 1
ATOM 771 C C . LEU A 1 136 ? 42.384 45.767 4.177 1.00 35.46 117 LEU A C 1
ATOM 772 O O . LEU A 1 136 ? 42.262 46.709 3.425 1.00 30.34 117 LEU A O 1
ATOM 777 N N . SER A 1 137 ? 43.466 45.600 4.952 1.00 33.18 118 SER A N 1
ATOM 778 C CA . SER A 1 137 ? 44.505 46.654 5.093 1.00 36.08 118 SER A CA 1
ATOM 779 C C . SER A 1 137 ? 45.755 46.122 5.839 1.00 35.93 118 SER A C 1
ATOM 780 O O . SER A 1 137 ? 45.636 45.486 6.862 1.00 31.13 118 SER A O 1
ATOM 783 N N . THR A 1 138 ? 46.937 46.376 5.297 1.00 40.38 119 THR A N 1
ATOM 784 C CA . THR A 1 138 ? 48.215 46.166 5.994 1.00 41.87 119 THR A CA 1
ATOM 785 C C . THR A 1 138 ? 48.574 47.297 6.975 1.00 45.41 119 THR A C 1
ATOM 786 O O . THR A 1 138 ? 49.344 47.058 7.890 1.00 50.12 119 THR A O 1
ATOM 790 N N . THR A 1 139 ? 48.035 48.506 6.776 1.00 45.66 120 THR A N 1
ATOM 791 C CA . THR A 1 139 ? 48.353 49.669 7.627 1.00 49.56 120 THR A CA 1
ATOM 792 C C . THR A 1 139 ? 47.437 49.823 8.883 1.00 50.01 120 THR A C 1
ATOM 793 O O . THR A 1 139 ? 47.921 50.044 9.990 1.00 53.77 120 THR A O 1
ATOM 797 N N . GLU A 1 140 ? 46.132 49.675 8.704 1.00 51.53 121 GLU A N 1
ATOM 798 C CA . GLU A 1 140 ? 45.202 49.570 9.836 1.00 50.39 121 GLU A CA 1
ATOM 799 C C . GLU A 1 140 ? 44.915 48.089 10.098 1.00 50.78 121 GLU A C 1
ATOM 800 O O . GLU A 1 140 ? 44.633 47.318 9.178 1.00 52.23 121 GLU A O 1
ATOM 802 N N . ARG A 1 141 ? 45.026 47.677 11.351 1.00 49.42 122 ARG A N 1
ATOM 803 C CA . ARG A 1 141 ? 44.591 46.338 11.753 1.00 48.24 122 ARG A CA 1
ATOM 804 C C . ARG A 1 141 ? 43.110 46.429 12.208 1.00 44.73 122 ARG A C 1
ATOM 805 O O . ARG A 1 141 ? 42.848 46.777 13.345 1.00 55.23 122 ARG A O 1
ATOM 807 N N . ARG A 1 142 ? 42.155 46.142 11.311 1.00 38.91 123 ARG A N 1
ATOM 808 C CA . ARG A 1 142 ? 40.700 46.130 11.645 1.00 34.54 123 ARG A CA 1
ATOM 809 C C . ARG A 1 142 ? 40.140 44.774 12.112 1.00 32.89 123 ARG A C 1
ATOM 810 O O . ARG A 1 142 ? 40.463 43.756 11.568 1.00 27.83 123 ARG A O 1
ATOM 818 N N . PRO A 1 143 ? 39.231 44.787 13.100 1.00 31.05 124 PRO A N 1
ATOM 819 C CA . PRO A 1 143 ? 38.541 43.550 13.475 1.00 27.16 124 PRO A CA 1
ATOM 820 C C . PRO A 1 143 ? 37.862 42.858 12.328 1.00 24.56 124 PRO A C 1
ATOM 821 O O . PRO A 1 143 ? 37.389 43.521 11.424 1.00 25.65 124 PRO A O 1
ATOM 825 N N . VAL A 1 144 ? 37.796 41.538 12.393 1.00 24.12 125 VAL A N 1
ATOM 826 C CA . VAL A 1 144 ? 37.213 40.731 11.323 1.00 24.62 125 VAL A CA 1
ATOM 827 C C . VAL A 1 144 ? 35.691 40.498 11.542 1.00 23.84 125 VAL A C 1
ATOM 828 O O . VAL A 1 144 ? 35.266 40.135 12.643 1.00 24.82 125 VAL A O 1
ATOM 832 N N . LEU A 1 145 ? 34.882 40.727 10.517 1.00 21.69 126 LEU A N 1
ATOM 833 C CA . LEU A 1 145 ? 33.518 40.209 10.529 1.00 23.85 126 LEU A CA 1
ATOM 834 C C . LEU A 1 145 ? 33.392 39.066 9.541 1.00 24.04 126 LEU A C 1
ATOM 835 O O . LEU A 1 145 ? 33.505 39.258 8.313 1.00 21.78 126 LEU A O 1
ATOM 840 N N . LEU A 1 146 ? 33.262 37.851 10.088 1.00 21.34 127 LEU A N 1
ATOM 841 C CA . LEU A 1 146 ? 33.069 36.720 9.239 1.00 25.01 127 LEU A CA 1
ATOM 842 C C . LEU A 1 146 ? 31.553 36.468 8.996 1.00 24.09 127 LEU A C 1
ATOM 843 O O . LEU A 1 146 ? 30.794 36.328 9.932 1.00 23.21 127 LEU A O 1
ATOM 856 N N . THR A 1 148 ? 28.508 34.162 7.117 1.00 24.60 129 THR A N 1
ATOM 857 C CA . THR A 1 148 ? 28.023 32.990 6.409 1.00 27.01 129 THR A CA 1
ATOM 858 C C . THR A 1 148 ? 26.530 32.750 6.620 1.00 26.98 129 THR A C 1
ATOM 859 O O . THR A 1 148 ? 25.968 33.089 7.632 1.00 27.24 129 THR A O 1
ATOM 863 N N . GLY A 1 149 ? 25.888 32.174 5.619 1.00 25.80 130 GLY A N 1
ATOM 864 C CA . GLY A 1 149 ? 24.511 31.769 5.705 1.00 29.80 130 GLY A CA 1
ATOM 865 C C . GLY A 1 149 ? 24.385 30.258 5.982 1.00 28.86 130 GLY A C 1
ATOM 866 O O . GLY A 1 149 ? 25.339 29.592 6.371 1.00 29.20 130 GLY A O 1
ATOM 867 N N . GLY A 1 150 ? 23.155 29.777 5.831 1.00 27.25 131 GLY A N 1
ATOM 868 C CA . GLY A 1 150 ? 22.796 28.404 5.976 1.00 26.01 131 GLY A CA 1
ATOM 869 C C . GLY A 1 150 ? 22.959 27.603 4.706 1.00 28.65 131 GLY A C 1
ATOM 870 O O . GLY A 1 150 ? 23.771 27.937 3.831 1.00 27.65 131 GLY A O 1
ATOM 871 N N . ILE A 1 151 ? 22.251 26.491 4.649 1.00 26.81 132 ILE A N 1
ATOM 872 C CA . ILE A 1 151 ? 22.601 25.421 3.718 1.00 26.64 132 ILE A CA 1
ATOM 873 C C . ILE A 1 151 ? 22.114 25.717 2.277 1.00 26.16 132 ILE A C 1
ATOM 874 O O . ILE A 1 151 ? 22.449 24.923 1.349 1.00 25.32 132 ILE A O 1
ATOM 879 N N . VAL A 1 152 ? 21.286 26.748 2.090 1.00 24.40 133 VAL A N 1
ATOM 880 C CA . VAL A 1 152 ? 20.875 27.149 0.745 1.00 27.50 133 VAL A CA 1
ATOM 881 C C . VAL A 1 152 ? 21.411 28.535 0.330 1.00 28.27 133 VAL A C 1
ATOM 882 O O . VAL A 1 152 ? 21.233 28.935 -0.811 1.00 30.50 133 VAL A O 1
ATOM 886 N N . SER A 1 153 ? 22.089 29.235 1.237 1.00 27.31 134 SER A N 1
ATOM 887 C CA . SER A 1 153 ? 22.538 30.647 1.046 1.00 27.96 134 SER A CA 1
ATOM 888 C C . SER A 1 153 ? 23.955 30.722 0.455 1.00 25.23 134 SER A C 1
ATOM 889 O O . SER A 1 153 ? 24.920 30.389 1.122 1.00 24.48 134 SER A O 1
ATOM 892 N N . ILE A 1 154 ? 24.068 31.180 -0.781 1.00 25.69 135 ILE A N 1
ATOM 893 C CA . ILE A 1 154 ? 25.365 31.471 -1.377 1.00 23.11 135 ILE A CA 1
ATOM 894 C C . ILE A 1 154 ? 25.847 32.857 -0.996 1.00 22.75 135 ILE A C 1
ATOM 895 O O . ILE A 1 154 ? 25.079 33.694 -0.598 1.00 23.74 135 ILE A O 1
ATOM 900 N N . LYS A 1 155 ? 27.138 33.076 -1.156 1.00 20.89 136 LYS A N 1
ATOM 901 C CA . LYS A 1 155 ? 27.828 34.214 -0.530 1.00 21.36 136 LYS A CA 1
ATOM 902 C C . LYS A 1 155 ? 27.503 35.523 -1.277 1.00 21.99 136 LYS A C 1
ATOM 903 O O . LYS A 1 155 ? 27.584 36.648 -0.724 1.00 22.17 136 LYS A O 1
ATOM 909 N N . GLU A 1 156 ? 27.072 35.374 -2.522 1.00 22.25 137 GLU A N 1
ATOM 910 C CA . GLU A 1 156 ? 26.646 36.485 -3.314 1.00 23.82 137 GLU A CA 1
ATOM 911 C C . GLU A 1 156 ? 25.345 37.081 -2.786 1.00 27.30 137 GLU A C 1
ATOM 912 O O . GLU A 1 156 ? 25.015 38.207 -3.128 1.00 32.58 137 GLU A O 1
ATOM 918 N N . GLN A 1 157 ? 24.653 36.386 -1.887 1.00 27.34 138 GLN A N 1
ATOM 919 C CA . GLN A 1 157 ? 23.446 36.944 -1.283 1.00 29.72 138 GLN A CA 1
ATOM 920 C C . GLN A 1 157 ? 23.821 38.117 -0.374 1.00 30.93 138 GLN A C 1
ATOM 921 O O . GLN A 1 157 ? 23.090 39.106 -0.262 1.00 31.72 138 GLN A O 1
ATOM 927 N N . TRP A 1 158 ? 24.959 37.964 0.308 1.00 28.29 139 TRP A N 1
ATOM 928 C CA . TRP A 1 158 ? 25.456 38.944 1.279 1.00 27.40 139 TRP A CA 1
ATOM 929 C C . TRP A 1 158 ? 26.549 39.872 0.794 1.00 26.12 139 TRP A C 1
ATOM 930 O O . TRP A 1 158 ? 26.714 40.920 1.370 1.00 25.93 139 TRP A O 1
ATOM 941 N N . ALA A 1 159 ? 27.310 39.486 -0.240 1.00 24.47 140 ALA A N 1
ATOM 942 C CA . ALA A 1 159 ? 28.459 40.251 -0.665 1.00 23.33 140 ALA A CA 1
ATOM 943 C C . ALA A 1 159 ? 28.186 41.689 -1.058 1.00 23.43 140 ALA A C 1
ATOM 944 O O . ALA A 1 159 ? 29.047 42.522 -0.894 1.00 24.71 140 ALA A O 1
ATOM 946 N N . PRO A 1 160 ? 26.985 41.995 -1.578 1.00 24.72 141 PRO A N 1
ATOM 947 C CA . PRO A 1 160 ? 26.779 43.370 -1.980 1.00 25.57 141 PRO A CA 1
ATOM 948 C C . PRO A 1 160 ? 26.855 44.355 -0.777 1.00 26.71 141 PRO A C 1
ATOM 949 O O . PRO A 1 160 ? 27.096 45.559 -0.979 1.00 26.78 141 PRO A O 1
ATOM 953 N N . ILE A 1 161 ? 26.652 43.869 0.450 1.00 29.13 142 ILE A N 1
ATOM 954 C CA . ILE A 1 161 ? 26.730 44.785 1.626 1.00 28.37 142 ILE A CA 1
ATOM 955 C C . ILE A 1 161 ? 28.121 44.918 2.229 1.00 26.54 142 ILE A C 1
ATOM 956 O O . ILE A 1 161 ? 28.281 45.708 3.169 1.00 26.60 142 ILE A O 1
ATOM 961 N N . LEU A 1 162 ? 29.127 44.236 1.665 1.00 23.20 143 LEU A N 1
ATOM 962 C CA . LEU A 1 162 ? 30.527 44.369 2.128 1.00 23.76 143 LEU A CA 1
ATOM 963 C C . LEU A 1 162 ? 30.991 45.800 2.319 1.00 26.00 143 LEU A C 1
ATOM 964 O O . LEU A 1 162 ? 31.619 46.105 3.320 1.00 24.55 143 LEU A O 1
ATOM 969 N N . PRO A 1 163 ? 30.728 46.685 1.361 1.00 26.03 144 PRO A N 1
ATOM 970 C CA . PRO A 1 163 ? 31.241 48.062 1.579 1.00 28.73 144 PRO A CA 1
ATOM 971 C C . PRO A 1 163 ? 30.636 48.702 2.822 1.00 26.41 144 PRO A C 1
ATOM 972 O O . PRO A 1 163 ? 31.329 49.445 3.517 1.00 27.55 144 PRO A O 1
ATOM 976 N N . GLU A 1 164 ? 29.364 48.442 3.089 1.00 26.61 145 GLU A N 1
ATOM 977 C CA . GLU A 1 164 ? 28.725 49.062 4.261 1.00 27.81 145 GLU A CA 1
ATOM 978 C C . GLU A 1 164 ? 29.234 48.450 5.558 1.00 28.37 145 GLU A C 1
ATOM 979 O O . GLU A 1 164 ? 29.469 49.152 6.515 1.00 24.96 145 GLU A O 1
ATOM 985 N N . LEU A 1 165 ? 29.481 47.147 5.578 1.00 28.38 146 LEU A N 1
ATOM 986 C CA . LEU A 1 165 ? 30.193 46.533 6.727 1.00 26.66 146 LEU A CA 1
ATOM 987 C C . LEU A 1 165 ? 31.628 47.044 6.953 1.00 28.25 146 LEU A C 1
ATOM 988 O O . LEU A 1 165 ? 32.035 47.344 8.078 1.00 28.00 146 LEU A O 1
ATOM 993 N N . ALA A 1 166 ? 32.412 47.191 5.892 1.00 29.65 147 ALA A N 1
ATOM 994 C CA . ALA A 1 166 ? 33.703 47.866 6.030 1.00 29.88 147 ALA A CA 1
ATOM 995 C C . ALA A 1 166 ? 33.568 49.314 6.597 1.00 34.07 147 ALA A C 1
ATOM 996 O O . ALA A 1 166 ? 34.408 49.739 7.391 1.00 33.20 147 ALA A O 1
ATOM 998 N N . ARG A 1 167 ? 32.491 50.010 6.214 1.00 30.58 148 ARG A N 1
ATOM 999 C CA . ARG A 1 167 ? 32.233 51.394 6.641 1.00 33.60 148 ARG A CA 1
ATOM 1000 C C . ARG A 1 167 ? 32.022 51.433 8.164 1.00 33.88 148 ARG A C 1
ATOM 1001 O O . ARG A 1 167 ? 32.310 52.463 8.799 1.00 30.87 148 ARG A O 1
ATOM 1009 N N . TYR A 1 168 ? 31.564 50.316 8.754 1.00 28.15 149 TYR A N 1
ATOM 1010 C CA . TYR A 1 168 ? 31.530 50.207 10.211 1.00 28.38 149 TYR A CA 1
ATOM 1011 C C . TYR A 1 168 ? 32.885 49.842 10.843 1.00 30.71 149 TYR A C 1
ATOM 1012 O O . TYR A 1 168 ? 32.950 49.595 12.047 1.00 34.64 149 TYR A O 1
ATOM 1021 N N . GLY A 1 169 ? 33.968 49.828 10.060 1.00 29.93 150 GLY A N 1
ATOM 1022 C CA . GLY A 1 169 ? 35.310 49.539 10.622 1.00 30.74 150 GLY A CA 1
ATOM 1023 C C . GLY A 1 169 ? 35.838 48.088 10.587 1.00 28.77 150 GLY A C 1
ATOM 1024 O O . GLY A 1 169 ? 36.912 47.770 11.090 1.00 29.05 150 GLY A O 1
ATOM 1025 N N . PHE A 1 170 ? 35.119 47.213 9.934 1.00 25.97 151 PHE A N 1
ATOM 1026 C CA . PHE A 1 170 ? 35.520 45.799 9.905 1.00 24.57 151 PHE A CA 1
ATOM 1027 C C . PHE A 1 170 ? 36.322 45.480 8.652 1.00 25.56 151 PHE A C 1
ATOM 1028 O O . PHE A 1 170 ? 36.084 46.059 7.575 1.00 24.10 151 PHE A O 1
ATOM 1036 N N . ALA A 1 171 ? 37.176 44.479 8.794 1.00 25.43 152 ALA A N 1
ATOM 1037 C CA . ALA A 1 171 ? 37.538 43.614 7.706 1.00 26.14 152 ALA A CA 1
ATOM 1038 C C . ALA A 1 171 ? 36.460 42.515 7.569 1.00 25.37 152 ALA A C 1
ATOM 1039 O O . ALA A 1 171 ? 36.375 41.606 8.372 1.00 23.33 152 ALA A O 1
ATOM 1041 N N . ALA A 1 172 ? 35.636 42.628 6.529 1.00 26.04 153 ALA A N 1
ATOM 1042 C CA . ALA A 1 172 ? 34.427 41.830 6.339 1.00 27.65 153 ALA A CA 1
ATOM 1043 C C . ALA A 1 172 ? 34.711 40.766 5.271 1.00 26.90 153 ALA A C 1
ATOM 1044 O O . ALA A 1 172 ? 35.267 41.065 4.228 1.00 25.99 153 ALA A O 1
ATOM 1046 N N . VAL A 1 173 ? 34.406 39.517 5.601 1.00 24.17 154 VAL A N 1
ATOM 1047 C CA . VAL A 1 173 ? 34.652 38.401 4.710 1.00 24.81 154 VAL A CA 1
ATOM 1048 C C . VAL A 1 173 ? 33.407 37.531 4.636 1.00 24.46 154 VAL A C 1
ATOM 1049 O O . VAL A 1 173 ? 32.955 36.955 5.664 1.00 24.07 154 VAL A O 1
ATOM 1053 N N . VAL A 1 174 ? 32.856 37.392 3.450 1.00 22.68 155 VAL A N 1
ATOM 1054 C CA . VAL A 1 174 ? 31.577 36.719 3.277 1.00 24.02 155 VAL A CA 1
ATOM 1055 C C . VAL A 1 174 ? 31.903 35.437 2.480 1.00 22.98 155 VAL A C 1
ATOM 1056 O O . VAL A 1 174 ? 32.553 35.464 1.403 1.00 23.02 155 VAL A O 1
ATOM 1060 N N . THR A 1 175 ? 31.528 34.328 3.032 1.00 23.40 156 THR A N 1
ATOM 1061 C CA . THR A 1 175 ? 31.664 33.074 2.307 1.00 25.49 156 THR A CA 1
ATOM 1062 C C . THR A 1 175 ? 30.365 32.261 2.437 1.00 23.32 156 THR A C 1
ATOM 1063 O O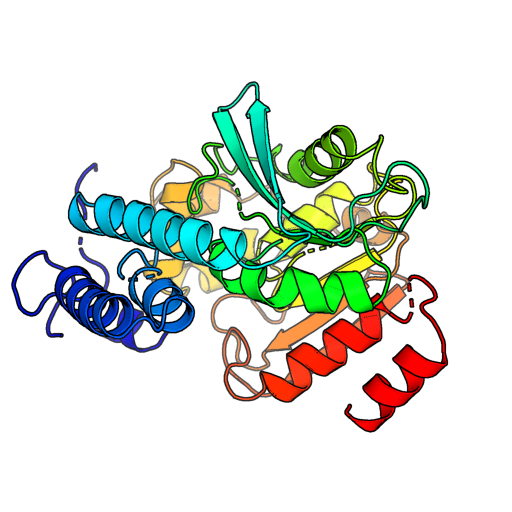 . THR A 1 175 ? 29.281 32.843 2.740 1.00 22.20 156 THR A O 1
ATOM 1067 N N . GLU A 1 176 ? 30.470 30.941 2.262 1.00 21.85 157 GLU A N 1
ATOM 1068 C CA . GLU A 1 176 ? 29.305 30.069 2.170 1.00 21.72 157 GLU A CA 1
ATOM 1069 C C . GLU A 1 176 ? 29.708 28.691 2.716 1.00 21.98 157 GLU A C 1
ATOM 1070 O O . GLU A 1 176 ? 30.894 28.394 2.854 1.00 20.41 157 GLU A O 1
ATOM 1084 N N . PRO A 1 178 ? 30.205 24.425 3.365 1.00 26.58 159 PRO A N 1
ATOM 1085 C CA . PRO A 1 178 ? 30.720 23.323 2.541 1.00 24.87 159 PRO A CA 1
ATOM 1086 C C . PRO A 1 178 ? 29.630 22.802 1.676 1.00 27.75 159 PRO A C 1
ATOM 1087 O O . PRO A 1 178 ? 28.532 22.514 2.175 1.00 29.11 159 PRO A O 1
ATOM 1091 N N . GLY A 1 179 ? 29.887 22.754 0.370 1.00 27.73 160 GLY A N 1
ATOM 1092 C CA . GLY A 1 179 ? 28.958 22.237 -0.549 1.00 26.59 160 GLY A CA 1
ATOM 1093 C C . GLY A 1 179 ? 28.044 23.258 -1.164 1.00 31.57 160 GLY A C 1
ATOM 1094 O O . GLY A 1 179 ? 27.312 22.916 -2.090 1.00 30.00 160 GLY A O 1
ATOM 1095 N N . VAL A 1 180 ? 28.019 24.495 -0.627 1.00 28.49 161 VAL A N 1
ATOM 1096 C CA . VAL A 1 180 ? 27.138 25.519 -1.070 1.00 25.58 161 VAL A CA 1
ATOM 1097 C C . VAL A 1 180 ? 27.931 26.389 -2.045 1.00 24.81 161 VAL A C 1
ATOM 1098 O O . VAL A 1 180 ? 29.098 26.701 -1.784 1.00 21.68 161 VAL A O 1
ATOM 1102 N N . GLY A 1 181 ? 27.293 26.746 -3.186 1.00 23.41 162 GLY A N 1
ATOM 1103 C CA . GLY A 1 181 ? 27.874 27.650 -4.140 1.00 22.33 162 GLY A CA 1
ATOM 1104 C C . GLY A 1 181 ? 29.180 27.100 -4.678 1.00 24.14 162 GLY A C 1
ATOM 1105 O O . GLY A 1 181 ? 29.224 25.964 -5.197 1.00 29.68 162 GLY A O 1
ATOM 1106 N N . GLU A 1 182 ? 30.270 27.859 -4.470 1.00 23.58 163 GLU A N 1
ATOM 1107 C CA . GLU A 1 182 ? 31.539 27.491 -4.968 1.00 25.51 163 GLU A CA 1
ATOM 1108 C C . GLU A 1 182 ? 32.378 26.778 -3.901 1.00 30.27 163 GLU A C 1
ATOM 1109 O O . GLU A 1 182 ? 33.546 26.433 -4.176 1.00 31.23 163 GLU A O 1
ATOM 1115 N N . ASN A 1 183 ? 31.843 26.588 -2.686 1.00 23.88 164 ASN A N 1
ATOM 1116 C CA . ASN A 1 183 ? 32.631 25.994 -1.645 1.00 23.58 164 ASN A CA 1
ATOM 1117 C C . ASN A 1 183 ? 32.621 24.495 -1.901 1.00 24.78 164 ASN A C 1
ATOM 1118 O O . ASN A 1 183 ? 31.577 23.855 -1.841 1.00 24.79 164 ASN A O 1
ATOM 1123 N N . GLU A 1 184 ? 33.795 23.949 -2.229 1.00 25.05 165 GLU A N 1
ATOM 1124 C CA . GLU A 1 184 ? 33.918 22.579 -2.690 1.00 32.68 165 GLU A CA 1
ATOM 1125 C C . GLU A 1 184 ? 33.936 21.490 -1.612 1.00 35.21 165 GLU A C 1
ATOM 1126 O O . GLU A 1 184 ? 33.889 20.298 -1.931 1.00 36.55 165 GLU A O 1
ATOM 1132 N N . LEU A 1 185 ? 34.035 21.886 -0.361 1.00 31.81 166 LEU A N 1
ATOM 1133 C CA . LEU A 1 185 ? 34.234 20.938 0.717 1.00 33.05 166 LEU A CA 1
ATOM 1134 C C . LEU A 1 185 ? 32.998 20.080 1.013 1.00 32.06 166 LEU A C 1
ATOM 1135 O O . LEU A 1 185 ? 31.857 20.433 0.699 1.00 29.21 166 LEU A O 1
ATOM 1140 N N . ARG A 1 186 ? 33.245 18.972 1.712 1.00 33.03 167 ARG A N 1
ATOM 1141 C CA . ARG A 1 186 ? 32.152 18.182 2.249 1.00 30.94 167 ARG A CA 1
ATOM 1142 C C . ARG A 1 186 ? 31.800 18.795 3.633 1.00 26.72 167 ARG A C 1
ATOM 1143 O O . ARG A 1 186 ? 32.671 19.221 4.344 1.00 26.40 167 ARG A O 1
ATOM 1151 N N . TYR A 1 187 ? 30.518 18.928 3.907 1.00 24.09 168 TYR A N 1
ATOM 1152 C CA . TYR A 1 187 ? 29.999 19.292 5.207 1.00 27.53 168 TYR A CA 1
ATOM 1153 C C . TYR A 1 187 ? 30.084 18.010 6.078 1.00 27.87 168 TYR A C 1
ATOM 1154 O O . TYR A 1 187 ? 29.422 17.073 5.843 1.00 28.69 168 TYR A O 1
ATOM 1163 N N . ASP A 1 188 ? 30.986 17.993 7.033 1.00 31.27 169 ASP A N 1
ATOM 1164 C CA . ASP A 1 188 ? 31.210 16.839 7.820 1.00 33.94 169 ASP A CA 1
ATOM 1165 C C . ASP A 1 188 ? 31.587 17.326 9.216 1.00 39.90 169 ASP A C 1
ATOM 1166 O O . ASP A 1 188 ? 31.535 18.532 9.494 1.00 31.24 169 ASP A O 1
ATOM 1171 N N . LEU A 1 189 ? 31.989 16.376 10.065 1.00 41.79 170 LEU A N 1
ATOM 1172 C CA . LEU A 1 189 ? 32.224 16.623 11.497 1.00 43.41 170 LEU A CA 1
ATOM 1173 C C . LEU A 1 189 ? 33.384 17.594 11.802 1.00 43.60 170 LEU A C 1
ATOM 1174 O O . LEU A 1 189 ? 33.562 17.972 12.967 1.00 47.49 170 LEU A O 1
ATOM 1176 N N . ASP A 1 190 ? 34.197 17.925 10.787 1.00 39.57 171 ASP A N 1
ATOM 1177 C CA . ASP A 1 190 ? 35.353 18.810 10.925 1.00 40.11 171 ASP A CA 1
ATOM 1178 C C . ASP A 1 190 ? 35.160 20.200 10.286 1.00 35.79 171 ASP A C 1
ATOM 1179 O O . ASP A 1 190 ? 36.039 21.067 10.357 1.00 36.60 171 ASP A O 1
ATOM 1184 N N . SER A 1 191 ? 33.975 20.409 9.749 1.00 34.09 172 SER A N 1
ATOM 1185 C CA . SER A 1 191 ? 33.617 21.646 9.035 1.00 33.50 172 SER A CA 1
ATOM 1186 C C . SER A 1 191 ? 33.750 22.904 9.878 1.00 33.21 172 SER A C 1
ATOM 1187 O O . SER A 1 191 ? 33.950 23.944 9.312 1.00 27.82 172 SER A O 1
ATOM 1190 N N . ALA A 1 192 ? 33.645 22.804 11.218 1.00 31.58 173 ALA A N 1
ATOM 1191 C CA . ALA A 1 192 ? 33.825 23.949 12.117 1.00 31.90 173 ALA A CA 1
ATOM 1192 C C . ALA A 1 192 ? 35.206 24.646 12.032 1.00 31.23 173 ALA A C 1
ATOM 1193 O O . ALA A 1 192 ? 35.368 25.768 12.503 1.00 28.00 173 ALA A O 1
ATOM 1195 N N . ALA A 1 193 ? 36.203 23.981 11.438 1.00 31.29 174 ALA A N 1
ATOM 1196 C CA . ALA A 1 193 ? 37.509 24.563 11.224 1.00 28.40 174 ALA A CA 1
ATOM 1197 C C . ALA A 1 193 ? 37.512 25.738 10.209 1.00 30.10 174 ALA A C 1
ATOM 1198 O O . ALA A 1 193 ? 38.483 26.503 10.116 1.00 35.53 174 ALA A O 1
ATOM 1200 N N . LEU A 1 194 ? 36.420 25.899 9.481 1.00 27.84 175 LEU A N 1
ATOM 1201 C CA . LEU A 1 194 ? 36.380 26.801 8.347 1.00 29.10 175 LEU A CA 1
ATOM 1202 C C . LEU A 1 194 ? 36.658 28.237 8.765 1.00 27.66 175 LEU A C 1
ATOM 1203 O O . LEU A 1 194 ? 37.352 28.963 8.064 1.00 26.46 175 LEU A O 1
ATOM 1208 N N . PHE A 1 195 ? 36.152 28.641 9.926 1.00 28.71 176 PHE A N 1
ATOM 1209 C CA . PHE A 1 195 ? 36.304 30.001 10.323 1.00 26.57 176 PHE A CA 1
ATOM 1210 C C . PHE A 1 195 ? 37.792 30.268 10.506 1.00 27.36 176 PHE A C 1
ATOM 1211 O O . PHE A 1 195 ? 38.275 31.289 10.051 1.00 22.70 176 PHE A O 1
ATOM 1219 N N . GLY A 1 196 ? 38.493 29.382 11.227 1.00 24.69 177 GLY A N 1
ATOM 1220 C CA . GLY A 1 196 ? 39.928 29.626 11.495 1.00 25.55 177 GLY A CA 1
ATOM 1221 C C . GLY A 1 196 ? 40.741 29.754 10.213 1.00 24.54 177 GLY A C 1
ATOM 1222 O O . GLY A 1 196 ? 41.578 30.591 10.088 1.00 26.18 177 GLY A O 1
ATOM 1223 N N . VAL A 1 197 ? 40.413 28.926 9.231 1.00 30.61 178 VAL A N 1
ATOM 1224 C CA . VAL A 1 197 ? 41.061 28.942 7.929 1.00 30.57 178 VAL A CA 1
ATOM 1225 C C . VAL A 1 197 ? 40.819 30.232 7.123 1.00 29.70 178 VAL A C 1
ATOM 1226 O O . VAL A 1 197 ? 41.713 30.658 6.401 1.00 27.86 178 VAL A O 1
ATOM 1230 N N . LEU A 1 198 ? 39.687 30.901 7.329 1.00 24.89 179 LEU A N 1
ATOM 1231 C CA . LEU A 1 198 ? 39.444 32.192 6.725 1.00 26.35 179 LEU A CA 1
ATOM 1232 C C . LEU A 1 198 ? 40.268 33.241 7.408 1.00 23.97 179 LEU A C 1
ATOM 1233 O O . LEU A 1 198 ? 40.828 34.126 6.767 1.00 24.62 179 LEU A O 1
ATOM 1238 N N . LEU A 1 199 ? 40.348 33.152 8.732 1.00 24.00 180 LEU A N 1
ATOM 1239 C CA . LEU A 1 199 ? 41.137 34.120 9.447 1.00 24.59 180 LEU A CA 1
ATOM 1240 C C . LEU A 1 199 ? 42.658 33.991 9.061 1.00 25.85 180 LEU A C 1
ATOM 1241 O O . LEU A 1 199 ? 43.322 35.005 8.869 1.00 22.07 180 LEU A O 1
ATOM 1246 N N . ASP A 1 200 ? 43.157 32.758 8.971 1.00 25.07 181 ASP A N 1
ATOM 1247 C CA . ASP A 1 200 ? 44.561 32.479 8.475 1.00 27.69 181 ASP A CA 1
ATOM 1248 C C . ASP A 1 200 ? 44.866 33.170 7.173 1.00 27.54 181 ASP A C 1
ATOM 1249 O O . ASP A 1 200 ? 45.921 33.750 7.026 1.00 27.14 181 ASP A O 1
ATOM 1254 N N . ALA A 1 201 ? 43.928 33.156 6.240 1.00 28.77 182 ALA A N 1
ATOM 1255 C CA . ALA A 1 201 ? 44.128 33.763 4.961 1.00 28.64 182 ALA A CA 1
ATOM 1256 C C . ALA A 1 201 ? 44.162 35.286 4.947 1.00 29.75 182 ALA A C 1
ATOM 1257 O O . ALA A 1 201 ? 44.690 35.877 4.008 1.00 31.15 182 ALA A O 1
ATOM 1259 N N . VAL A 1 202 ? 43.655 35.953 5.981 1.00 27.52 183 VAL A N 1
ATOM 1260 C CA . VAL A 1 202 ? 43.661 37.419 6.027 1.00 25.88 183 VAL A CA 1
ATOM 1261 C C . VAL A 1 202 ? 44.425 37.970 7.231 1.00 26.11 183 VAL A C 1
ATOM 1262 O O . VAL A 1 202 ? 44.286 39.142 7.569 1.00 27.71 183 VAL A O 1
ATOM 1266 N N . ALA A 1 203 ? 45.198 37.118 7.871 1.00 28.77 184 ALA A N 1
ATOM 1267 C CA . ALA A 1 203 ? 45.972 37.472 9.086 1.00 29.95 184 ALA A CA 1
ATOM 1268 C C . ALA A 1 203 ? 46.976 38.656 8.848 1.00 31.15 184 ALA A C 1
ATOM 1269 O O . ALA A 1 203 ? 47.294 39.434 9.747 1.00 27.70 184 ALA A O 1
ATOM 1271 N N . GLU A 1 204 ? 47.424 38.851 7.620 1.00 31.81 185 GLU A N 1
ATOM 1272 C CA . GLU A 1 204 ? 48.327 39.988 7.323 1.00 33.49 185 GLU A CA 1
ATOM 1273 C C . GLU A 1 204 ? 47.607 41.303 7.062 1.00 33.42 185 GLU A C 1
ATOM 1274 O O . GLU A 1 204 ? 48.193 42.348 6.894 1.00 32.08 185 GLU A O 1
ATOM 1280 N N . ARG A 1 205 ? 46.294 41.236 6.954 1.00 34.16 186 ARG A N 1
ATOM 1281 C CA . ARG A 1 205 ? 45.527 42.312 6.401 1.00 34.17 186 ARG A CA 1
ATOM 1282 C C . ARG A 1 205 ? 44.305 42.685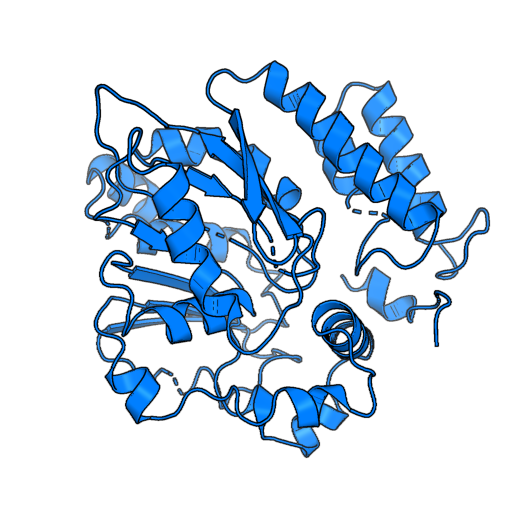 7.261 1.00 32.80 186 ARG A C 1
ATOM 1283 O O . ARG A 1 205 ? 43.420 43.453 6.827 1.00 29.81 186 ARG A O 1
ATOM 1291 N N . ALA A 1 206 ? 44.335 42.196 8.493 1.00 28.57 187 ALA A N 1
ATOM 1292 C CA . ALA A 1 206 ? 43.304 42.404 9.455 1.00 29.75 187 ALA A CA 1
ATOM 1293 C C . ALA A 1 206 ? 43.723 41.926 10.863 1.00 31.59 187 ALA A C 1
ATOM 1294 O O . ALA A 1 206 ? 44.592 41.027 11.042 1.00 26.67 187 ALA A O 1
ATOM 1296 N N . ASP A 1 207 ? 43.018 42.488 11.846 1.00 29.30 188 ASP A N 1
ATOM 1297 C CA . ASP A 1 207 ? 43.178 42.090 13.223 1.00 29.97 188 ASP A CA 1
ATOM 1298 C C . ASP A 1 207 ? 42.420 40.837 13.549 1.00 28.69 188 ASP A C 1
ATOM 1299 O O . ASP A 1 207 ? 41.327 40.843 14.060 1.00 27.26 188 ASP A O 1
ATOM 1304 N N . THR A 1 208 ? 43.093 39.742 13.262 1.00 29.91 189 THR A N 1
ATOM 1305 C CA . THR A 1 208 ? 42.520 38.443 13.249 1.00 30.71 189 THR A CA 1
ATOM 1306 C C . THR A 1 208 ? 42.489 37.821 14.702 1.00 29.75 189 THR A C 1
ATOM 1307 O O . THR A 1 208 ? 41.980 36.727 14.931 1.00 27.06 189 THR A O 1
ATOM 1311 N N . SER A 1 209 ? 43.006 38.531 15.687 1.00 29.36 190 SER A N 1
ATOM 1312 C CA . SER A 1 209 ? 42.815 38.143 17.093 1.00 33.96 190 SER A CA 1
ATOM 1313 C C . SER A 1 209 ? 41.401 38.568 17.563 1.00 32.12 190 SER A C 1
ATOM 1314 O O . SER A 1 209 ? 40.989 38.187 18.654 1.00 32.45 190 SER A O 1
ATOM 1317 N N . ARG A 1 210 ? 40.709 39.404 16.772 1.00 30.25 191 ARG A N 1
ATOM 1318 C CA . ARG A 1 210 ? 39.356 39.866 17.115 1.00 30.91 191 ARG A CA 1
ATOM 1319 C C . ARG A 1 210 ? 38.380 39.624 15.985 1.00 25.55 191 ARG A C 1
ATOM 1320 O O . ARG A 1 210 ? 38.162 40.512 15.175 1.00 24.40 191 ARG A O 1
ATOM 1328 N N . ALA A 1 211 ? 37.822 38.431 15.940 1.00 23.70 192 ALA A N 1
ATOM 1329 C CA . ALA A 1 211 ? 36.860 38.027 14.898 1.00 24.34 192 ALA A CA 1
ATOM 1330 C C . ALA A 1 211 ? 35.450 37.833 15.458 1.00 25.17 192 ALA A C 1
ATOM 1331 O O . ALA A 1 211 ? 35.258 37.231 16.552 1.00 25.00 192 ALA A O 1
ATOM 1333 N N . TYR A 1 212 ? 34.475 38.261 14.674 1.00 23.48 193 TYR A N 1
ATOM 1334 C CA . TYR A 1 212 ? 33.033 38.121 15.020 1.00 23.51 193 TYR A CA 1
ATOM 1335 C C . TYR A 1 212 ? 32.367 37.377 13.885 1.00 22.72 193 TYR A C 1
ATOM 1336 O O . TYR A 1 212 ? 32.532 37.816 12.764 1.00 21.23 193 TYR A O 1
ATOM 1345 N N . ALA A 1 213 ? 31.764 36.194 14.160 1.00 19.98 194 ALA A N 1
ATOM 1346 C CA . ALA A 1 213 ? 31.015 35.415 13.165 1.00 20.62 194 ALA A CA 1
ATOM 1347 C C . ALA A 1 213 ? 29.531 35.778 13.152 1.00 24.15 194 ALA A C 1
ATOM 1348 O O . ALA A 1 213 ? 28.756 35.503 14.111 1.00 23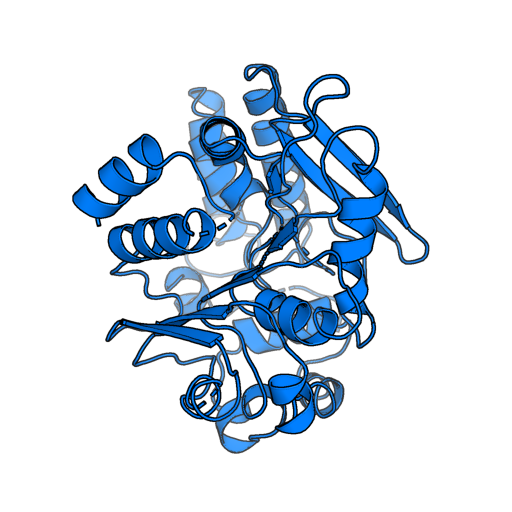.97 194 ALA A O 1
ATOM 1358 N N . ALA A 1 215 ? 27.093 34.244 11.643 1.00 23.52 196 ALA A N 1
ATOM 1359 C CA . ALA A 1 215 ? 26.950 32.881 11.048 1.00 24.83 196 ALA A CA 1
ATOM 1360 C C . ALA A 1 215 ? 25.504 32.437 11.210 1.00 24.17 196 ALA A C 1
ATOM 1361 O O . ALA A 1 215 ? 25.095 31.936 12.262 1.00 24.14 196 ALA A O 1
ATOM 1363 N N . LEU A 1 216 ? 24.718 32.709 10.176 1.00 22.84 197 LEU A N 1
ATOM 1364 C CA . LEU A 1 216 ? 23.259 32.454 10.160 1.00 23.91 197 LEU A CA 1
ATOM 1365 C C . LEU A 1 216 ? 22.872 30.962 9.933 1.00 23.32 197 LEU A C 1
ATOM 1366 O O . LEU A 1 216 ? 23.600 30.213 9.306 1.00 24.42 197 LEU A O 1
ATOM 1371 N N . SER A 1 217 ? 21.740 30.547 10.476 1.00 24.12 198 SER A N 1
ATOM 1372 C CA . SER A 1 217 ? 21.256 29.214 10.297 1.00 25.84 198 SER A CA 1
ATOM 1373 C C . SER A 1 217 ? 22.300 28.143 10.658 1.00 26.39 198 SER A C 1
ATOM 1374 O O . SER A 1 217 ? 23.041 28.271 11.662 1.00 26.41 198 SER A O 1
ATOM 1377 N N . PHE A 1 218 ? 22.437 27.095 9.843 1.00 24.09 199 PHE A N 1
ATOM 1378 C CA . PHE A 1 218 ? 23.329 25.984 10.167 1.00 24.61 199 PHE A CA 1
ATOM 1379 C C . PHE A 1 218 ? 24.767 26.379 10.453 1.00 24.23 199 PHE A C 1
ATOM 1380 O O . PHE A 1 218 ? 25.424 25.707 11.220 1.00 23.27 199 PHE A O 1
ATOM 1388 N N . SER A 1 219 ? 25.249 27.480 9.869 1.00 23.47 200 SER A N 1
ATOM 1389 C CA . SER A 1 219 ? 26.617 27.867 10.087 1.00 23.30 200 SER A CA 1
ATOM 1390 C C . SER A 1 219 ? 26.759 28.341 11.541 1.00 21.68 200 SER A C 1
ATOM 1391 O O . SER A 1 219 ? 27.836 28.378 12.060 1.00 20.34 200 SER A O 1
ATOM 1394 N N . GLY A 1 220 ? 25.671 28.745 12.159 1.00 20.83 201 GLY A N 1
ATOM 1395 C CA . GLY A 1 220 ? 25.707 29.110 13.524 1.00 22.22 201 GLY A CA 1
ATOM 1396 C C . GLY A 1 220 ? 26.038 27.941 14.445 1.00 21.52 201 GLY A C 1
ATOM 1397 O O . GLY A 1 220 ? 26.743 28.103 15.447 1.00 22.00 201 GLY A O 1
ATOM 1398 N N . HIS A 1 221 ? 25.579 26.765 14.079 1.00 22.88 202 HIS A N 1
ATOM 1399 C CA . HIS A 1 221 ? 25.951 25.559 14.799 1.00 23.04 202 HIS A CA 1
ATOM 1400 C C . HIS A 1 221 ? 27.499 25.337 14.651 1.00 23.40 202 HIS A C 1
ATOM 1401 O O . HIS A 1 221 ? 28.186 24.923 15.583 1.00 20.95 202 HIS A O 1
ATOM 1408 N N . LEU A 1 222 ? 28.056 25.654 13.484 1.00 22.40 203 LEU A N 1
ATOM 1409 C CA . LEU A 1 222 ? 29.468 25.460 13.275 1.00 22.82 203 LEU A CA 1
ATOM 1410 C C . LEU A 1 222 ? 30.286 26.419 14.093 1.00 24.62 203 LEU A C 1
ATOM 1411 O O . LEU A 1 222 ? 31.374 26.035 14.662 1.00 26.86 203 LEU A O 1
ATOM 1416 N N . ALA A 1 223 ? 29.805 27.664 14.159 1.00 21.85 204 ALA A N 1
ATOM 1417 C CA . ALA A 1 223 ? 30.481 28.651 14.974 1.00 22.80 204 ALA A CA 1
ATOM 1418 C C . ALA A 1 223 ? 30.475 28.216 16.439 1.00 23.34 204 ALA A C 1
ATOM 1419 O O . ALA A 1 223 ? 31.505 28.336 17.155 1.00 22.75 204 ALA A O 1
ATOM 1421 N N . LEU A 1 224 ? 29.317 27.795 16.935 1.00 21.81 205 LEU A N 1
ATOM 1422 C CA . LEU A 1 224 ? 29.232 27.418 18.337 1.00 22.96 205 LEU A CA 1
ATOM 1423 C C . LEU A 1 224 ? 30.085 26.184 18.684 1.00 24.10 205 LEU A C 1
ATOM 1424 O O . LEU A 1 224 ? 30.616 26.086 19.829 1.00 25.05 205 LEU A O 1
ATOM 1429 N N . ARG A 1 225 ? 30.226 25.291 17.725 1.00 24.99 206 ARG A N 1
ATOM 1430 C CA . ARG A 1 225 ? 31.071 24.105 17.850 1.00 26.37 206 ARG A CA 1
ATOM 1431 C C . ARG A 1 225 ? 32.532 24.535 17.812 1.00 28.96 206 ARG A C 1
ATOM 1432 O O . ARG A 1 225 ? 33.343 24.000 18.573 1.00 26.34 206 ARG A O 1
ATOM 1440 N N . ALA A 1 226 ? 32.868 25.554 17.011 1.00 26.07 207 ALA A N 1
ATOM 1441 C CA . ALA A 1 226 ? 34.273 26.004 16.906 1.00 25.14 207 ALA A CA 1
ATOM 1442 C C . ALA A 1 226 ? 34.723 26.765 18.127 1.00 27.75 207 ALA A C 1
ATOM 1443 O O . ALA A 1 226 ? 35.884 26.640 18.531 1.00 27.12 207 ALA A O 1
ATOM 1445 N N . ALA A 1 227 ? 33.820 27.596 18.675 1.00 25.64 208 ALA A N 1
ATOM 1446 C CA . ALA A 1 227 ? 34.201 28.631 19.597 1.00 25.07 208 ALA A CA 1
ATOM 1447 C C . ALA A 1 227 ? 35.067 28.141 20.757 1.00 27.98 208 ALA A C 1
ATOM 1448 O O . ALA A 1 227 ? 36.042 28.818 21.105 1.00 26.84 208 ALA A O 1
ATOM 1450 N N . PRO A 1 228 ? 34.727 26.999 21.353 1.00 26.02 209 PRO A N 1
ATOM 1451 C CA . PRO A 1 228 ? 35.551 26.702 22.560 1.00 31.12 209 PRO A CA 1
ATOM 1452 C C . PRO A 1 228 ? 37.033 26.411 22.254 1.00 34.46 209 PRO A C 1
ATOM 1453 O O . PRO A 1 228 ? 37.875 26.720 23.087 1.00 43.95 209 PRO A O 1
ATOM 1457 N N . SER A 1 229 ? 37.347 25.922 21.064 1.00 36.82 210 SER A N 1
ATOM 1458 C CA . SER A 1 229 ? 38.737 25.733 20.590 1.00 40.24 210 SER A CA 1
ATOM 1459 C C . SER A 1 229 ? 39.286 26.767 19.570 1.00 40.82 210 SER A C 1
ATOM 1460 O O . SER A 1 229 ? 40.258 26.497 18.859 1.00 41.73 210 SER A O 1
ATOM 1463 N N . GLU A 1 230 ? 38.679 27.944 19.500 1.00 33.18 211 GLU A N 1
ATOM 1464 C CA . GLU A 1 230 ? 39.124 28.938 18.581 1.00 33.79 211 GLU A CA 1
ATOM 1465 C C . GLU A 1 230 ? 39.067 30.264 19.276 1.00 35.65 211 GLU A C 1
ATOM 1466 O O . GLU A 1 230 ? 38.015 30.966 19.204 1.00 37.65 211 GLU A O 1
ATOM 1472 N N . PRO A 1 231 ? 40.165 30.609 19.990 1.00 32.51 212 PRO A N 1
ATOM 1473 C CA . PRO A 1 231 ? 40.140 31.834 20.763 1.00 33.65 212 PRO A CA 1
ATOM 1474 C C . PRO A 1 231 ? 40.062 33.104 19.919 1.00 31.29 212 PRO A C 1
ATOM 1475 O O . PRO A 1 231 ? 39.856 34.154 20.466 1.00 30.15 212 PRO A O 1
ATOM 1479 N N . ARG A 1 232 ? 40.153 33.011 18.595 1.00 28.80 213 ARG A N 1
ATOM 1480 C CA . ARG A 1 232 ? 40.056 34.211 17.820 1.00 30.59 213 ARG A CA 1
ATOM 1481 C C . ARG A 1 232 ? 38.598 34.700 17.690 1.00 26.85 213 ARG A C 1
ATOM 1482 O O . ARG A 1 232 ? 38.347 35.899 17.547 1.00 27.16 213 ARG A O 1
ATOM 1490 N N . LEU A 1 233 ? 37.678 33.773 17.770 1.00 27.75 214 LEU A N 1
ATOM 1491 C CA . LEU A 1 233 ? 36.261 34.104 17.763 1.00 31.67 214 LEU A CA 1
ATOM 1492 C C . LEU A 1 233 ? 35.887 34.753 19.053 1.00 25.83 214 LEU A C 1
ATOM 1493 O O . LEU A 1 233 ? 35.818 34.069 20.017 1.00 30.47 214 LEU A O 1
ATOM 1498 N N . ARG A 1 234 ? 35.529 36.035 18.994 1.00 22.62 215 ARG A N 1
ATOM 1499 C CA . ARG A 1 234 ? 35.185 36.847 20.142 1.00 25.06 215 ARG A CA 1
ATOM 1500 C C . ARG A 1 234 ? 33.656 37.057 20.300 1.00 23.93 215 ARG A C 1
ATOM 1501 O O . ARG A 1 234 ? 33.196 37.623 21.281 1.00 25.42 215 ARG A O 1
ATOM 1509 N N . GLY A 1 235 ? 32.879 36.635 19.309 1.00 21.50 216 GLY A N 1
ATOM 1510 C CA . GLY A 1 235 ? 31.425 36.652 19.437 1.00 19.84 216 GLY A CA 1
ATOM 1511 C C . GLY A 1 235 ? 30.719 36.020 18.224 1.00 21.39 216 GLY A C 1
ATOM 1512 O O . GLY A 1 235 ? 31.292 35.837 17.148 1.00 19.86 216 GLY A O 1
ATOM 1513 N N . ILE A 1 236 ? 29.446 35.691 18.420 1.00 22.93 217 ILE A N 1
ATOM 1514 C CA . ILE A 1 236 ? 28.672 34.973 17.441 1.00 22.39 217 ILE A CA 1
ATOM 1515 C C . ILE A 1 236 ? 27.320 35.639 17.391 1.00 23.07 217 ILE A C 1
ATOM 1516 O O . ILE A 1 236 ? 26.751 35.965 18.451 1.00 24.72 217 ILE A O 1
ATOM 1521 N N . VAL A 1 237 ? 26.852 35.837 16.171 1.00 20.92 218 VAL A N 1
ATOM 1522 C CA . VAL A 1 237 ? 25.516 36.315 15.918 1.00 23.10 218 VAL A CA 1
ATOM 1523 C C . VAL A 1 237 ? 24.902 35.380 14.904 1.00 24.21 218 VAL A C 1
ATOM 1524 O O . VAL A 1 237 ? 25.471 35.179 13.834 1.00 22.23 218 VAL A O 1
ATOM 1528 N N . THR A 1 238 ? 23.778 34.749 15.290 1.00 24.79 219 THR A N 1
ATOM 1529 C CA . THR A 1 238 ? 23.101 33.771 14.442 1.00 23.53 219 THR A CA 1
ATOM 1530 C C . THR A 1 238 ? 21.536 33.985 14.421 1.00 24.80 219 THR A C 1
ATOM 1531 O O . THR A 1 238 ? 20.988 34.923 15.030 1.00 21.92 219 THR A O 1
ATOM 1535 N N . ALA A 1 239 ? 20.856 33.193 13.619 1.00 24.01 220 ALA A N 1
ATOM 1536 C CA . ALA A 1 239 ? 19.420 33.266 13.476 1.00 25.47 220 ALA A CA 1
ATOM 1537 C C . ALA A 1 239 ? 19.073 31.885 13.089 1.00 26.24 220 ALA A C 1
ATOM 1538 O O . ALA A 1 239 ? 19.615 31.384 12.135 1.00 23.71 220 ALA A O 1
ATOM 1540 N N . GLY A 1 240 ? 18.269 31.212 13.888 1.00 25.27 221 GLY A N 1
ATOM 1541 C CA . GLY A 1 240 ? 17.794 29.878 13.500 1.00 26.15 221 GLY A CA 1
ATOM 1542 C C . GLY A 1 240 ? 18.812 28.761 13.471 1.00 26.12 221 GLY A C 1
ATOM 1543 O O . GLY A 1 240 ? 18.679 27.810 12.685 1.00 23.76 221 GLY A O 1
ATOM 1544 N N . ALA A 1 241 ? 19.853 28.856 14.290 1.00 23.57 222 ALA A N 1
ATOM 1545 C CA . ALA A 1 241 ? 20.907 27.866 14.261 1.00 23.59 222 ALA A CA 1
ATOM 1546 C C . ALA A 1 241 ? 20.372 26.611 14.868 1.00 23.36 222 ALA A C 1
ATOM 1547 O O . ALA A 1 241 ? 19.706 26.664 15.919 1.00 23.33 222 ALA A O 1
ATOM 1549 N N . PRO A 1 242 ? 20.662 25.444 14.251 1.00 22.50 223 PRO A N 1
ATOM 1550 C CA . PRO A 1 242 ? 20.279 24.204 14.988 1.00 21.92 223 PRO A CA 1
ATOM 1551 C C . PRO A 1 242 ? 21.240 23.895 16.172 1.00 22.98 223 PRO A C 1
ATOM 1552 O O . PRO A 1 242 ? 22.390 24.360 16.186 1.00 23.84 223 PRO A O 1
ATOM 1556 N N . VAL A 1 243 ? 20.823 23.116 17.172 1.00 23.52 224 VAL A N 1
ATOM 1557 C CA . VAL A 1 243 ? 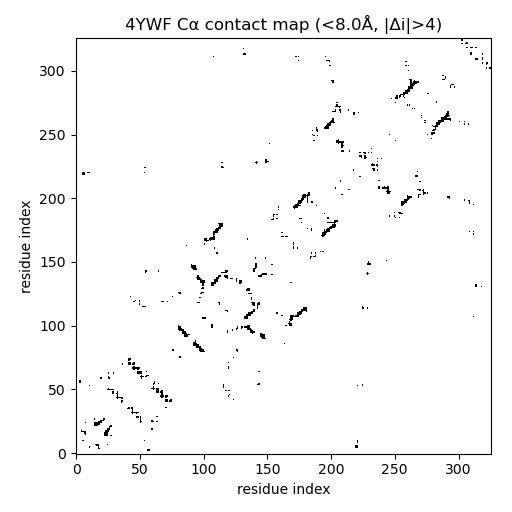21.665 22.922 18.375 1.00 23.59 224 VAL A CA 1
ATOM 1558 C C . VAL A 1 243 ? 21.801 21.442 18.819 1.00 24.38 224 VAL A C 1
ATOM 1559 O O . VAL A 1 243 ? 22.891 20.882 18.744 1.00 27.16 224 VAL A O 1
ATOM 1563 N N . ALA A 1 244 ? 20.698 20.818 19.220 1.00 24.27 225 ALA A N 1
ATOM 1564 C CA . ALA A 1 244 ? 20.755 19.432 19.680 1.00 28.17 225 ALA A CA 1
ATOM 1565 C C . ALA A 1 244 ? 19.622 18.595 19.191 1.00 27.43 225 ALA A C 1
ATOM 1566 O O . ALA A 1 244 ? 19.825 17.500 18.596 1.00 28.93 225 ALA A O 1
ATOM 1568 N N . ALA A 1 245 ? 18.430 19.038 19.577 1.00 28.14 226 ALA A N 1
ATOM 1569 C CA . ALA A 1 245 ? 17.199 18.429 19.137 1.00 29.60 226 ALA A CA 1
ATOM 1570 C C . ALA A 1 245 ? 17.056 18.239 17.611 1.00 30.96 226 ALA A C 1
ATOM 1571 O O . ALA A 1 245 ? 16.491 17.228 17.164 1.00 28.86 226 ALA A O 1
ATOM 1573 N N . PHE A 1 246 ? 17.524 19.206 16.816 1.00 29.44 227 PHE A N 1
ATOM 1574 C CA . PHE A 1 246 ? 17.520 19.008 15.377 1.00 29.68 227 PHE A CA 1
ATOM 1575 C C . PHE A 1 246 ? 18.214 17.653 14.981 1.00 28.19 227 PHE A C 1
ATOM 1576 O O . PHE A 1 246 ? 17.795 16.972 14.069 1.00 29.47 227 PHE A O 1
ATOM 1584 N N . PHE A 1 247 ? 19.277 17.302 15.677 1.00 26.90 228 PHE A N 1
ATOM 1585 C CA . PHE A 1 247 ? 20.132 16.239 15.285 1.00 28.01 228 PHE A CA 1
ATOM 1586 C C . PHE A 1 247 ? 19.651 14.918 15.891 1.00 32.79 228 PHE A C 1
ATOM 1587 O O . PHE A 1 247 ? 20.036 13.888 15.428 1.00 32.11 228 PHE A O 1
ATOM 1595 N N . THR A 1 248 ? 18.803 14.973 16.908 1.00 34.05 229 THR A N 1
ATOM 1596 C CA . THR A 1 248 ? 18.440 13.786 17.718 1.00 37.15 229 THR A CA 1
ATOM 1597 C C . THR A 1 248 ? 16.953 13.518 17.814 1.00 34.59 229 THR A C 1
ATOM 1598 O O . THR A 1 248 ? 16.556 12.438 18.228 1.00 37.00 229 THR A O 1
ATOM 1602 N N . ASP A 1 249 ? 16.116 14.476 17.479 1.00 32.46 230 ASP A N 1
ATOM 1603 C CA . ASP A 1 249 ? 14.657 14.273 17.666 1.00 31.27 230 ASP A CA 1
ATOM 1604 C C . ASP A 1 249 ? 14.086 13.697 16.408 1.00 33.83 230 ASP A C 1
ATOM 1605 O O . ASP A 1 249 ? 13.891 14.415 15.428 1.00 30.76 230 ASP A O 1
ATOM 1610 N N . LYS A 1 250 ? 13.813 12.389 16.430 1.00 37.11 231 LYS A N 1
ATOM 1611 C CA . LYS A 1 250 ? 13.304 11.673 15.231 1.00 34.54 231 LYS A CA 1
ATOM 1612 C C . LYS A 1 250 ? 11.903 12.030 14.709 1.00 33.70 231 LYS A C 1
ATOM 1613 O O . LYS A 1 250 ? 11.705 12.152 13.472 1.00 28.14 231 LYS A O 1
ATOM 1619 N N . GLU A 1 251 ? 10.925 12.249 15.596 1.00 29.62 232 GLU A N 1
ATOM 1620 C CA . GLU A 1 251 ? 9.606 12.736 15.134 1.00 30.94 232 GLU A CA 1
ATOM 1621 C C . GLU A 1 251 ? 9.739 14.096 14.465 1.00 32.74 232 GLU A C 1
ATOM 1622 O O . GLU A 1 251 ? 9.119 14.322 13.432 1.00 34.34 232 GLU A O 1
ATOM 1624 N N . TRP A 1 252 ? 10.558 14.991 15.038 1.00 32.11 233 TRP A N 1
ATOM 1625 C CA . TRP A 1 252 ? 10.767 16.320 14.404 1.00 33.58 233 TRP A CA 1
ATOM 1626 C C . TRP A 1 252 ? 11.390 16.164 12.990 1.00 30.06 233 TRP A C 1
ATOM 1627 O O . TRP A 1 252 ? 10.891 16.705 12.039 1.00 31.11 233 TRP A O 1
ATOM 1638 N N . GLN A 1 253 ? 12.455 15.386 12.906 1.00 30.99 234 GLN A N 1
ATOM 1639 C CA . GLN A 1 253 ? 13.113 15.058 11.618 1.00 30.88 234 GLN A CA 1
ATOM 1640 C C . GLN A 1 253 ? 12.168 14.542 10.540 1.00 35.20 234 GLN A C 1
ATOM 1641 O O . GLN A 1 253 ? 12.255 14.967 9.375 1.00 31.10 234 GLN A O 1
ATOM 1647 N N . ALA A 1 254 ? 11.217 13.693 10.933 1.00 33.90 235 ALA A N 1
ATOM 1648 C CA . ALA A 1 254 ? 10.251 13.118 9.994 1.00 32.80 235 ALA A CA 1
ATOM 1649 C C . ALA A 1 254 ? 9.347 14.197 9.368 1.00 34.15 235 ALA A C 1
ATOM 1650 O O . ALA A 1 254 ? 8.812 14.024 8.270 1.00 35.32 235 ALA A O 1
ATOM 1652 N N . ALA A 1 255 ? 9.198 15.340 10.018 1.00 31.38 236 ALA A N 1
ATOM 1653 C CA . ALA A 1 255 ? 8.281 16.387 9.502 1.00 32.11 236 ALA A CA 1
ATOM 1654 C C . ALA A 1 255 ? 8.994 17.584 8.834 1.00 30.86 236 ALA A C 1
ATOM 1655 O O . ALA A 1 255 ? 8.360 18.443 8.325 1.00 31.17 236 ALA A O 1
ATOM 1657 N N . VAL A 1 256 ? 10.311 17.601 8.852 1.00 32.18 237 VAL A N 1
ATOM 1658 C CA . VAL A 1 256 ? 11.141 18.621 8.186 1.00 34.08 237 VAL A CA 1
ATOM 1659 C C . VAL A 1 256 ? 10.942 18.550 6.660 1.00 31.94 237 VAL A C 1
ATOM 1660 O O . VAL A 1 256 ? 10.996 17.458 6.112 1.00 31.81 237 VAL A O 1
ATOM 1664 N N . PRO A 1 257 ? 10.710 19.706 5.988 1.00 33.89 238 PRO A N 1
ATOM 1665 C CA . PRO A 1 257 ? 10.532 19.772 4.534 1.00 35.07 238 PRO A CA 1
ATOM 1666 C C . PRO A 1 257 ? 11.612 19.043 3.728 1.00 35.00 238 PRO A C 1
ATOM 1667 O O . PRO A 1 257 ? 12.826 19.052 4.080 1.00 32.22 238 PRO A O 1
ATOM 1671 N N . ARG A 1 258 ? 11.166 18.439 2.634 1.00 35.60 239 ARG A N 1
ATOM 1672 C CA . ARG A 1 258 ? 12.013 17.566 1.811 1.00 35.99 239 ARG A CA 1
ATOM 1673 C C . ARG A 1 258 ? 13.215 18.364 1.273 1.00 33.65 239 ARG A C 1
ATOM 1674 O O . ARG A 1 258 ? 14.337 17.848 1.195 1.00 34.84 239 ARG A O 1
ATOM 1676 N N . VAL A 1 259 ? 12.971 19.629 0.927 1.00 31.21 240 VAL A N 1
ATOM 1677 C CA . VAL A 1 259 ? 14.054 20.468 0.390 1.00 34.01 240 VAL A CA 1
ATOM 1678 C C . VAL A 1 259 ? 15.200 20.570 1.412 1.00 32.26 240 VAL A C 1
ATOM 1679 O O . VAL A 1 259 ? 16.347 20.400 1.047 1.00 32.31 240 VAL A O 1
ATOM 1683 N N . THR A 1 260 ? 14.881 20.753 2.701 1.00 30.58 241 THR A N 1
ATOM 1684 C CA . THR A 1 260 ? 15.918 20.778 3.730 1.00 29.79 241 THR A CA 1
ATOM 1685 C C . THR A 1 260 ? 16.688 19.483 3.842 1.00 29.80 241 THR A C 1
ATOM 1686 O O . THR A 1 260 ? 17.907 19.488 3.946 1.00 28.93 241 THR A O 1
ATOM 1690 N N . VAL A 1 261 ? 15.974 18.359 3.830 1.00 31.97 242 VAL A N 1
ATOM 1691 C CA . VAL A 1 261 ? 16.586 17.018 3.948 1.00 33.28 242 VAL A CA 1
ATOM 1692 C C . VAL A 1 261 ? 17.533 16.673 2.783 1.00 31.59 242 VAL A C 1
ATOM 1693 O O . VAL A 1 261 ? 18.623 16.082 2.982 1.00 29.95 242 VAL A O 1
ATOM 1697 N N . ASP A 1 262 ? 17.055 16.977 1.574 1.00 32.54 243 ASP A N 1
ATOM 1698 C CA . ASP A 1 262 ? 17.765 16.628 0.317 1.00 30.72 243 ASP A CA 1
ATOM 1699 C C . ASP A 1 262 ? 19.006 17.458 0.197 1.00 28.27 243 ASP A C 1
ATOM 1700 O O . ASP A 1 262 ? 20.080 16.949 -0.133 1.00 30.60 243 ASP A O 1
ATOM 1705 N N . THR A 1 263 ? 18.860 18.757 0.477 1.00 27.25 244 THR A N 1
ATOM 1706 C CA . THR A 1 263 ? 20.063 19.619 0.559 1.00 29.86 244 THR A CA 1
ATOM 1707 C C . THR A 1 263 ? 21.078 19.121 1.547 1.00 26.82 244 THR A C 1
ATOM 1708 O O . THR A 1 263 ? 22.281 19.029 1.255 1.00 24.58 244 THR A O 1
ATOM 1712 N N . LEU A 1 264 ? 20.617 18.791 2.752 1.00 30.47 245 LEU A N 1
ATOM 1713 C CA . LEU A 1 264 ? 21.572 18.313 3.771 1.00 29.48 245 LEU A CA 1
ATOM 1714 C C . LEU A 1 264 ? 22.296 17.073 3.317 1.00 27.72 245 LEU A C 1
ATOM 1715 O O . LEU A 1 264 ? 23.495 16.909 3.542 1.00 27.80 245 LEU A O 1
ATOM 1720 N N . ALA A 1 265 ? 21.539 16.155 2.730 1.00 27.31 246 ALA A N 1
ATOM 1721 C CA . ALA A 1 265 ? 22.121 14.967 2.162 1.00 29.27 246 ALA A CA 1
ATOM 1722 C C . ALA A 1 265 ? 23.135 15.334 1.060 1.00 28.01 246 ALA A C 1
ATOM 1723 O O . ALA A 1 265 ? 24.219 14.777 1.034 1.00 31.70 246 ALA A O 1
ATOM 1725 N N . ARG A 1 266 ? 22.828 16.307 0.193 1.00 31.55 247 ARG A N 1
ATOM 1726 C CA . ARG A 1 266 ? 23.826 16.684 -0.842 1.00 32.07 247 ARG A CA 1
ATOM 1727 C C . ARG A 1 266 ? 25.060 17.250 -0.167 1.00 31.01 247 ARG A C 1
ATOM 1728 O O . ARG A 1 266 ? 26.180 16.776 -0.357 1.00 27.25 247 ARG A O 1
ATOM 1736 N N . LEU A 1 267 ? 24.875 18.262 0.677 1.00 31.38 248 LEU A N 1
ATOM 1737 C CA . LEU A 1 267 ? 26.074 18.852 1.299 1.00 29.80 248 LEU A CA 1
ATOM 1738 C C . LEU A 1 267 ? 26.941 17.879 2.072 1.00 28.30 248 LEU A C 1
ATOM 1739 O O . LEU A 1 267 ? 28.158 17.967 2.019 1.00 28.11 248 LEU A O 1
ATOM 1744 N N . THR A 1 268 ? 26.323 16.994 2.856 1.00 28.74 249 THR A N 1
ATOM 1745 C CA . THR A 1 268 ? 27.073 15.961 3.572 1.00 27.73 249 THR A CA 1
ATOM 1746 C C . THR A 1 268 ? 27.524 14.805 2.691 1.00 30.39 249 THR A C 1
ATOM 1747 O O . THR A 1 268 ? 28.306 13.950 3.142 1.00 30.90 249 THR A O 1
ATOM 1751 N N . GLN A 1 269 ? 27.016 14.748 1.454 1.00 32.89 250 GLN A N 1
ATOM 1752 C CA . GLN A 1 269 ? 27.330 13.676 0.538 1.00 33.18 250 GLN A CA 1
ATOM 1753 C C . GLN A 1 269 ? 26.854 12.340 1.116 1.00 30.48 250 GLN A C 1
ATOM 1754 O O . GLN A 1 269 ? 27.579 11.379 1.164 1.00 31.00 250 GLN A O 1
ATOM 1760 N N . THR A 1 270 ? 25.594 12.314 1.526 1.00 32.28 251 THR A N 1
ATOM 1761 C CA . THR A 1 270 ? 24.956 11.109 2.026 1.00 32.50 251 THR A CA 1
ATOM 1762 C C . THR A 1 270 ? 23.697 11.003 1.268 1.00 30.86 251 THR A C 1
ATOM 1763 O O . THR A 1 270 ? 23.638 11.578 0.227 1.00 33.23 251 THR A O 1
ATOM 1767 N N . THR A 1 271 ? 22.692 10.296 1.775 1.00 30.04 252 THR A N 1
ATOM 1768 C CA . THR A 1 271 ? 21.369 10.262 1.169 1.00 30.72 252 THR A CA 1
ATOM 1769 C C . THR A 1 271 ? 20.329 10.665 2.229 1.00 32.06 252 THR A C 1
ATOM 1770 O O . THR A 1 271 ? 20.660 10.686 3.381 1.00 32.35 252 THR A O 1
ATOM 1774 N N . PRO A 1 272 ? 19.076 10.919 1.821 1.00 34.00 253 PRO A N 1
ATOM 1775 C CA . PRO A 1 272 ? 17.929 11.235 2.664 1.00 39.36 253 PRO A CA 1
ATOM 1776 C C . PRO A 1 272 ? 17.590 10.208 3.783 1.00 39.59 253 PRO A C 1
ATOM 1777 O O . PRO A 1 272 ? 17.222 10.608 4.889 1.00 40.97 253 PRO A O 1
ATOM 1781 N N . ALA A 1 273 ? 17.681 8.919 3.458 1.00 37.77 254 ALA A N 1
ATOM 1782 C CA . ALA A 1 273 ? 17.541 7.788 4.402 1.00 36.67 254 ALA A CA 1
AT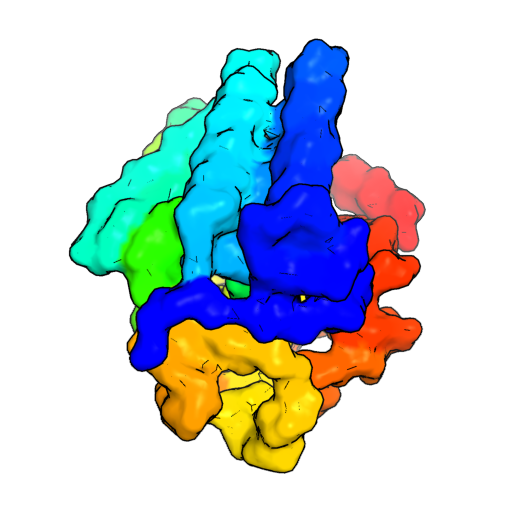OM 1783 C C . ALA A 1 273 ? 18.661 7.706 5.459 1.00 37.73 254 ALA A C 1
ATOM 1784 O O . ALA A 1 273 ? 18.475 7.155 6.545 1.00 33.32 254 ALA A O 1
ATOM 1786 N N . THR A 1 274 ? 19.844 8.179 5.095 1.00 33.51 255 THR A N 1
ATOM 1787 C CA . THR A 1 274 ? 20.987 8.087 5.985 1.00 36.08 255 THR A CA 1
ATOM 1788 C C . THR A 1 274 ? 21.404 9.455 6.628 1.00 31.78 255 THR A C 1
ATOM 1789 O O . THR A 1 274 ? 22.194 9.452 7.552 1.00 36.05 255 THR A O 1
ATOM 1793 N N . VAL A 1 275 ? 20.888 10.585 6.158 1.00 28.65 256 VAL A N 1
ATOM 1794 C CA . VAL A 1 275 ? 21.504 11.863 6.548 1.00 28.86 256 VAL A CA 1
ATOM 1795 C C . VAL A 1 275 ? 21.361 12.161 8.044 1.00 27.72 256 VAL A C 1
ATOM 1796 O O . VAL A 1 275 ? 22.336 12.446 8.704 1.00 31.28 256 VAL A O 1
ATOM 1800 N N . PHE A 1 276 ? 20.184 11.991 8.608 1.00 30.99 257 PHE A N 1
ATOM 1801 C CA . PHE A 1 276 ? 19.991 12.232 10.045 1.00 30.64 257 PHE A CA 1
ATOM 1802 C C . PHE A 1 276 ? 20.791 11.326 10.960 1.00 35.65 257 PHE A C 1
ATOM 1803 O O . PHE A 1 276 ? 21.342 11.798 11.953 1.00 31.94 257 PHE A O 1
ATOM 1811 N N . ASP A 1 277 ? 20.935 10.051 10.575 1.00 34.25 258 ASP A N 1
ATOM 1812 C CA . ASP A 1 277 ? 21.794 9.149 11.276 1.00 33.18 258 ASP A CA 1
ATOM 1813 C C . ASP A 1 277 ? 23.172 9.664 11.159 1.00 34.83 258 ASP A C 1
ATOM 1814 O O . ASP A 1 277 ? 23.967 9.646 12.128 1.00 35.87 258 ASP A O 1
ATOM 1819 N N . HIS A 1 278 ? 23.480 10.149 9.964 1.00 34.36 259 HIS A N 1
ATOM 1820 C CA . HIS A 1 278 ? 24.812 10.661 9.726 1.00 34.69 259 HIS A CA 1
ATOM 1821 C C . HIS A 1 278 ? 25.179 11.827 10.686 1.00 30.07 259 HIS A C 1
ATOM 1822 O O . HIS A 1 278 ? 26.321 11.931 11.102 1.00 29.24 259 HIS A O 1
ATOM 1829 N N . VAL A 1 279 ? 24.223 12.669 11.035 1.00 28.69 260 VAL A N 1
ATOM 1830 C CA . VAL A 1 279 ? 24.545 13.912 11.793 1.00 30.23 260 VAL A CA 1
ATOM 1831 C C . VAL A 1 279 ? 24.153 13.750 13.270 1.00 33.38 260 VAL A C 1
ATOM 1832 O O . VAL A 1 279 ? 24.202 14.719 14.045 1.00 32.33 260 VAL A O 1
ATOM 1836 N N . ARG A 1 280 ? 23.796 12.515 13.653 1.00 34.80 261 ARG A N 1
ATOM 1837 C CA . ARG A 1 280 ? 23.296 12.271 15.013 1.00 39.24 261 ARG A CA 1
ATOM 1838 C C . ARG A 1 280 ? 24.288 12.755 16.077 1.00 38.67 261 ARG A C 1
ATOM 1839 O O . ARG A 1 280 ? 23.895 13.512 16.949 1.00 53.71 261 ARG A O 1
ATOM 1847 N N . ASN A 1 281 ? 25.564 12.467 15.963 1.00 36.24 262 ASN A N 1
ATOM 1848 C CA . ASN A 1 281 ? 26.477 12.887 17.011 1.00 39.99 262 ASN A CA 1
ATOM 1849 C C . ASN A 1 281 ? 26.999 14.321 16.856 1.00 39.14 262 ASN A C 1
ATOM 1850 O O . ASN A 1 281 ? 27.971 14.692 17.481 1.00 33.09 262 ASN A O 1
ATOM 1855 N N . TRP A 1 282 ? 26.345 15.132 16.017 1.00 37.28 263 TRP A N 1
ATOM 1856 C CA . TRP A 1 282 ? 26.727 16.548 15.881 1.00 31.98 263 TRP A CA 1
ATOM 1857 C C . TRP A 1 282 ? 26.077 17.440 16.913 1.00 30.19 263 TRP A C 1
ATOM 1858 O O . TRP A 1 282 ? 26.380 18.646 16.977 1.00 28.90 263 TRP A O 1
ATOM 1869 N N . ALA A 1 283 ? 25.171 16.894 17.711 1.00 28.45 264 ALA A N 1
ATOM 1870 C CA . ALA A 1 283 ? 24.482 17.699 18.702 1.00 30.71 264 ALA A CA 1
ATOM 1871 C C . ALA A 1 283 ? 25.473 18.421 19.618 1.00 28.54 264 ALA A C 1
ATOM 1872 O O . ALA A 1 283 ? 26.477 17.859 20.022 1.00 29.39 264 ALA A O 1
ATOM 1874 N N . LEU A 1 284 ? 25.198 19.682 19.905 1.00 30.47 265 LEU A N 1
ATOM 1875 C CA . LEU A 1 284 ? 25.838 20.392 20.998 1.00 27.63 265 LEU A CA 1
ATOM 1876 C C . LEU A 1 284 ? 25.234 19.983 22.364 1.00 29.95 265 LEU A C 1
ATOM 1877 O O . LEU A 1 284 ? 24.008 20.120 22.624 1.00 28.65 265 LEU A O 1
ATOM 1882 N N . THR A 1 285 ? 26.115 19.490 23.223 1.00 26.97 266 THR A N 1
ATOM 1883 C CA . THR A 1 285 ? 25.764 19.119 24.598 1.00 32.45 266 THR A CA 1
ATOM 1884 C C . THR A 1 285 ? 25.812 20.304 25.617 1.00 32.24 266 THR A C 1
ATOM 1885 O O . THR A 1 285 ? 26.512 21.330 25.394 1.00 27.95 266 THR A O 1
ATOM 1889 N N . PRO A 1 286 ? 25.154 20.124 26.786 1.00 32.54 267 PRO A N 1
ATOM 1890 C CA . PRO A 1 286 ? 25.222 21.153 27.843 1.00 30.24 267 PRO A CA 1
ATOM 1891 C C . PRO A 1 286 ? 26.646 21.630 28.116 1.00 29.34 267 PRO A C 1
ATOM 1892 O O . PRO A 1 286 ? 26.868 22.846 28.221 1.00 30.95 267 PRO A O 1
ATOM 1896 N N . GLN A 1 287 ? 27.605 20.701 28.145 1.00 26.80 268 GLN A N 1
ATOM 1897 C CA . GLN A 1 287 ? 29.048 21.060 28.306 1.00 30.79 268 GLN A CA 1
ATOM 1898 C C . GLN A 1 287 ? 29.643 21.768 27.117 1.00 28.27 268 GLN A C 1
ATOM 1899 O O . GLN A 1 287 ? 30.484 22.633 27.288 1.00 31.65 268 GLN A O 1
ATOM 1901 N N . ASP A 1 288 ? 29.241 21.402 25.911 1.00 28.20 269 ASP A N 1
ATOM 1902 C CA . ASP A 1 288 ? 29.701 22.147 24.740 1.00 27.43 269 ASP A CA 1
ATOM 1903 C C . ASP A 1 288 ? 29.340 23.617 24.918 1.00 26.38 269 ASP A C 1
ATOM 1904 O O . ASP A 1 288 ? 30.192 24.503 24.698 1.00 29.95 269 ASP A O 1
ATOM 1909 N N . LEU A 1 289 ? 28.088 23.850 25.341 1.00 25.92 270 LEU A N 1
ATOM 1910 C CA . LEU A 1 289 ? 27.474 25.181 25.402 1.00 26.73 270 LEU A CA 1
ATOM 1911 C C . LEU A 1 289 ? 28.014 25.974 26.551 1.00 27.73 270 LEU A C 1
ATOM 1912 O O . LEU A 1 289 ? 28.291 27.126 26.377 1.00 25.08 270 LEU A O 1
ATOM 1917 N N . ALA A 1 290 ? 28.189 25.331 27.707 1.00 29.02 271 ALA A N 1
ATOM 1918 C CA . ALA A 1 290 ? 28.884 25.916 28.840 1.00 34.19 271 ALA A CA 1
ATOM 1919 C C . ALA A 1 290 ? 30.307 26.277 28.505 1.00 32.67 271 ALA A C 1
ATOM 1920 O O . ALA A 1 290 ? 30.831 27.174 29.110 1.00 32.87 271 ALA A O 1
ATOM 1922 N N . GLY A 1 291 ? 30.925 25.582 27.527 1.00 33.39 272 GLY A N 1
ATOM 1923 C CA . GLY A 1 291 ? 32.298 25.914 27.042 1.00 30.97 272 GLY A CA 1
ATOM 1924 C C . GLY A 1 291 ? 32.405 27.125 26.125 1.00 30.47 272 GLY A C 1
ATOM 1925 O O . GLY A 1 291 ? 33.498 27.559 25.793 1.00 33.18 272 GLY A O 1
ATOM 1926 N N . VAL A 1 292 ? 31.277 27.662 25.670 1.00 28.18 273 VAL A N 1
ATOM 1927 C CA . VAL A 1 292 ? 31.280 28.851 24.786 1.00 28.82 273 VAL A CA 1
ATOM 1928 C C . VAL A 1 292 ? 31.376 30.060 25.667 1.00 29.98 273 VAL A C 1
ATOM 1929 O O . VAL A 1 292 ? 30.387 30.362 26.358 1.00 37.96 273 VAL A O 1
ATOM 1933 N N . ARG A 1 293 ? 32.528 30.742 25.681 1.00 30.99 274 ARG A N 1
ATOM 1934 C CA . ARG A 1 293 ? 32.744 31.878 26.610 1.00 31.93 274 ARG A CA 1
ATOM 1935 C C . ARG A 1 293 ? 32.835 33.260 25.930 1.00 30.66 274 ARG A C 1
ATOM 1936 O O . ARG A 1 293 ? 33.616 34.129 26.306 1.00 27.84 274 ARG A O 1
ATOM 1944 N N . ILE A 1 294 ? 31.923 33.470 25.009 1.00 25.79 275 ILE A N 1
ATOM 1945 C CA . ILE A 1 294 ? 31.895 34.679 24.205 1.00 24.95 275 ILE A CA 1
ATOM 1946 C C . ILE A 1 294 ? 30.445 35.014 24.069 1.00 23.70 275 ILE A C 1
ATOM 1947 O O . ILE A 1 294 ? 29.589 34.153 24.280 1.00 21.06 275 ILE A O 1
ATOM 1952 N N . PRO A 1 295 ? 30.167 36.280 23.739 1.00 24.70 276 PRO A N 1
ATOM 1953 C CA . PRO A 1 295 ? 28.775 36.599 23.588 1.00 24.58 276 PRO A CA 1
ATOM 1954 C C . PRO A 1 295 ? 28.176 35.878 22.377 1.00 23.98 276 PRO A C 1
ATOM 1955 O O . PRO A 1 295 ? 28.869 35.607 21.365 1.00 25.19 276 PRO A O 1
ATOM 1959 N N . VAL A 1 296 ? 26.917 35.482 22.551 1.00 23.02 277 VAL A N 1
ATOM 1960 C CA . VAL A 1 296 ? 26.150 34.820 21.551 1.00 23.20 277 VAL A CA 1
ATOM 1961 C C . VAL A 1 296 ? 24.799 35.438 21.464 1.00 25.28 277 VAL A C 1
ATOM 1962 O O . VAL A 1 296 ? 24.086 35.523 22.455 1.00 25.42 277 VAL A O 1
ATOM 1966 N N . ALA A 1 297 ? 24.450 35.848 20.260 1.00 24.48 278 ALA A N 1
ATOM 1967 C CA . ALA A 1 297 ? 23.142 36.458 19.942 1.00 22.59 278 ALA A CA 1
ATOM 1968 C C . ALA A 1 297 ? 22.434 35.555 18.942 1.00 22.02 278 ALA A C 1
ATOM 1969 O O . ALA A 1 297 ? 23.092 34.984 18.069 1.00 22.94 278 ALA A O 1
ATOM 1971 N N . TYR A 1 298 ? 21.108 35.397 19.111 1.00 21.88 279 TYR A N 1
ATOM 1972 C CA . TYR A 1 298 ? 20.321 34.473 18.343 1.00 21.93 279 TYR A CA 1
ATOM 1973 C C . TYR A 1 298 ? 18.909 34.989 18.051 1.00 19.81 279 TYR A C 1
ATOM 1974 O O . TYR A 1 298 ? 18.087 35.293 18.955 1.00 22.78 279 TYR A O 1
ATOM 1983 N N . VAL A 1 299 ? 18.588 35.055 16.804 1.00 22.69 280 VAL A N 1
ATOM 1984 C CA . VAL A 1 299 ? 17.230 35.411 16.378 1.00 23.43 280 VAL A CA 1
ATOM 1985 C C . VAL A 1 299 ? 16.454 34.113 16.144 1.00 24.97 280 VAL A C 1
ATOM 1986 O O . VAL A 1 299 ? 16.752 33.353 15.221 1.00 24.48 280 VAL A O 1
ATOM 1990 N N . ALA A 1 300 ? 15.416 33.908 16.951 1.00 24.06 281 ALA A N 1
ATOM 1991 C CA . ALA A 1 300 ? 14.582 32.750 16.841 1.00 25.36 281 ALA A CA 1
ATOM 1992 C C . ALA A 1 300 ? 13.243 33.131 16.119 1.00 25.66 281 ALA A C 1
ATOM 1993 O O . ALA A 1 300 ? 12.729 34.238 16.244 1.00 25.69 281 ALA A O 1
ATOM 1995 N N . SER A 1 301 ? 12.745 32.192 15.337 1.00 25.58 282 SER A N 1
ATOM 1996 C CA . SER A 1 301 ? 11.460 32.297 14.582 1.00 27.30 282 SER A CA 1
ATOM 1997 C C . SER A 1 301 ? 10.448 31.431 15.314 1.00 29.82 282 SER A C 1
ATOM 1998 O O . SER A 1 301 ? 10.640 30.228 15.382 1.00 28.93 282 SER A O 1
ATOM 2001 N N . GLY A 1 302 ? 9.413 32.044 15.888 1.00 33.45 283 GLY A N 1
ATOM 2002 C CA . GLY A 1 302 ? 8.481 31.377 16.811 1.00 34.12 283 GLY A CA 1
ATOM 2003 C C . GLY A 1 302 ? 7.806 30.173 16.218 1.00 37.74 283 GLY A C 1
ATOM 2004 O O . GLY A 1 302 ? 7.519 29.213 16.906 1.00 40.03 283 GLY A O 1
ATOM 2005 N N . ARG A 1 303 ? 7.584 30.191 14.919 1.00 38.93 284 ARG A N 1
ATOM 2006 C CA . ARG A 1 303 ? 6.892 29.082 14.288 1.00 41.14 284 ARG A CA 1
ATOM 2007 C C . ARG A 1 303 ? 7.809 28.429 13.301 1.00 39.70 284 ARG A C 1
ATOM 2008 O O . ARG A 1 303 ? 7.403 28.054 12.207 1.00 38.04 284 ARG A O 1
ATOM 2016 N N . ASP A 1 304 ? 9.063 28.259 13.720 1.00 34.93 285 ASP A N 1
ATOM 2017 C CA . ASP A 1 304 ? 10.069 27.651 12.860 1.00 33.78 285 ASP A CA 1
ATOM 2018 C C . ASP A 1 304 ? 9.739 26.170 12.591 1.00 29.13 285 ASP A C 1
ATOM 2019 O O . ASP A 1 304 ? 9.551 25.377 13.531 1.00 25.18 285 ASP A O 1
ATOM 2024 N N . GLU A 1 305 ? 9.661 25.821 11.311 1.00 32.44 286 GLU A N 1
ATOM 2025 C CA . GLU A 1 305 ? 9.428 24.438 10.852 1.00 32.77 286 GLU A CA 1
ATOM 2026 C C . GLU A 1 305 ? 10.670 23.542 10.802 1.00 33.48 286 GLU A C 1
ATOM 2027 O O . GLU A 1 305 ? 10.556 22.315 10.695 1.00 33.59 286 GLU A O 1
ATOM 2029 N N . ILE A 1 306 ? 11.863 24.149 10.795 1.00 33.57 287 ILE A N 1
ATOM 2030 C CA . ILE A 1 306 ? 13.096 23.409 10.566 1.00 31.40 287 ILE A CA 1
ATOM 2031 C C . ILE A 1 306 ? 13.823 23.209 11.897 1.00 26.88 287 ILE A C 1
ATOM 2032 O O . ILE A 1 306 ? 14.365 22.159 12.171 1.00 24.74 287 ILE A O 1
ATOM 2037 N N . ILE A 1 307 ? 13.837 24.237 12.714 1.00 28.22 288 ILE A N 1
ATOM 2038 C CA . ILE A 1 307 ? 14.557 24.202 13.924 1.00 26.65 288 ILE A CA 1
ATOM 2039 C C . ILE A 1 307 ? 13.551 23.989 15.065 1.00 27.01 288 ILE A C 1
ATOM 2040 O O . ILE A 1 307 ? 12.632 24.780 15.218 1.00 29.63 288 ILE A O 1
ATOM 2045 N N . PRO A 1 308 ? 13.716 22.917 15.848 1.00 27.46 289 PRO A N 1
ATOM 2046 C CA . PRO A 1 308 ? 12.803 22.697 16.970 1.00 28.59 289 PRO A CA 1
ATOM 2047 C C . PRO A 1 308 ? 12.929 23.708 18.137 1.00 27.77 289 PRO A C 1
ATOM 2048 O O . PRO A 1 308 ? 14.038 24.161 18.488 1.00 27.64 289 PRO A O 1
ATOM 2052 N N . PRO A 1 309 ? 11.809 24.042 18.785 1.00 28.23 290 PRO A N 1
ATOM 2053 C CA . PRO A 1 309 ? 11.814 25.095 19.853 1.00 31.01 290 PRO A CA 1
ATOM 2054 C C . PRO A 1 309 ? 12.765 24.732 21.007 1.00 27.12 290 PRO A C 1
ATOM 2055 O O . PRO A 1 309 ? 13.349 25.585 21.640 1.00 27.99 290 PRO A O 1
ATOM 2059 N N . ALA A 1 310 ? 13.009 23.441 21.176 1.00 26.22 291 ALA A N 1
ATOM 2060 C CA . ALA A 1 310 ? 13.958 22.957 22.177 1.00 23.98 291 ALA A CA 1
ATOM 2061 C C . ALA A 1 310 ? 15.386 23.433 21.917 1.00 22.26 291 ALA A C 1
ATOM 2062 O O . ALA A 1 310 ? 16.221 23.358 22.800 1.00 20.79 291 ALA A O 1
ATOM 2064 N N . ASP A 1 311 ? 15.711 23.854 20.702 1.00 23.22 292 ASP A N 1
ATOM 2065 C CA . ASP A 1 311 ? 17.108 24.203 20.427 1.00 22.45 292 ASP A CA 1
ATOM 2066 C C . ASP A 1 311 ? 17.407 25.631 20.984 1.00 22.15 292 ASP A C 1
ATOM 2067 O O . ASP A 1 311 ? 18.264 25.769 21.844 1.00 23.40 292 ASP A O 1
ATOM 2072 N N . PRO A 1 312 ? 16.676 26.664 20.589 1.00 22.71 293 PRO A N 1
ATOM 2073 C CA . PRO A 1 312 ? 16.943 27.908 21.330 1.00 23.13 293 PRO A CA 1
ATOM 2074 C C . PRO A 1 312 ? 16.720 27.895 22.875 1.00 25.90 293 PRO A C 1
ATOM 2075 O O . PRO A 1 312 ? 17.410 28.619 23.564 1.00 25.83 293 PRO A O 1
ATOM 2079 N N . ALA A 1 313 ? 15.746 27.098 23.358 1.00 25.58 294 ALA A N 1
ATOM 2080 C CA . ALA A 1 313 ? 15.486 26.832 24.785 1.00 27.47 294 ALA A CA 1
ATOM 2081 C C . ALA A 1 313 ? 16.741 26.322 25.459 1.00 25.94 294 ALA A C 1
ATOM 2082 O O . ALA A 1 313 ? 17.071 26.738 26.547 1.00 26.05 294 ALA A O 1
ATOM 2092 N N . LEU A 1 315 ? 19.817 26.794 24.343 1.00 23.31 296 LEU A N 1
ATOM 2093 C CA . LEU A 1 315 ? 20.825 27.841 24.407 1.00 22.64 296 LEU A CA 1
ATOM 2094 C C . LEU A 1 315 ? 20.555 28.808 25.543 1.00 23.46 296 LEU A C 1
ATOM 2095 O O . LEU A 1 315 ? 21.507 29.223 26.225 1.00 20.21 296 LEU A O 1
ATOM 2100 N N . ARG A 1 316 ? 19.272 29.128 25.743 1.00 21.46 297 ARG A N 1
ATOM 2101 C CA . ARG A 1 316 ? 18.851 29.964 26.847 1.00 25.51 297 ARG A CA 1
ATOM 2102 C C . ARG A 1 316 ? 19.135 29.326 28.158 1.00 26.88 297 ARG A C 1
ATOM 2103 O O . ARG A 1 316 ? 19.280 30.046 29.169 1.00 31.18 297 ARG A O 1
ATOM 2111 N N . THR A 1 317 ? 19.199 28.001 28.199 1.00 26.90 298 THR A N 1
ATOM 2112 C CA . THR A 1 317 ? 19.509 27.363 29.464 1.00 26.94 298 THR A CA 1
ATOM 2113 C C . THR A 1 317 ? 20.998 27.363 29.828 1.00 28.31 298 THR A C 1
ATOM 2114 O O . THR A 1 317 ? 21.361 27.478 31.067 1.00 28.28 298 THR A O 1
ATOM 2118 N N . HIS A 1 318 ? 21.859 27.258 28.810 1.00 25.15 299 HIS A N 1
ATOM 2119 C CA . HIS A 1 318 ? 23.269 26.891 28.990 1.00 27.27 299 HIS A CA 1
ATOM 2120 C C . HIS A 1 318 ? 24.337 27.911 28.509 1.00 29.03 299 HIS A C 1
ATOM 2121 O O . HIS A 1 318 ? 25.475 27.885 28.967 1.00 29.54 299 HIS A O 1
ATOM 2128 N N . VAL A 1 319 ? 24.003 28.817 27.606 1.00 27.06 300 VAL A N 1
ATOM 2129 C CA . VAL A 1 319 ? 25.005 29.749 27.123 1.00 26.34 300 VAL A CA 1
ATOM 2130 C C . VAL A 1 319 ? 25.034 30.917 28.091 1.00 25.72 300 VAL A C 1
ATOM 2131 O O . VAL A 1 319 ? 24.017 31.479 28.355 1.00 27.82 300 VAL A O 1
ATOM 2135 N N . ARG A 1 320 ? 26.209 31.266 28.603 1.00 26.51 301 ARG A N 1
ATOM 2136 C CA . ARG A 1 320 ? 26.364 32.211 29.730 1.00 30.20 301 ARG A CA 1
ATOM 2137 C C . ARG A 1 320 ? 25.991 33.602 29.337 1.00 28.90 301 ARG A C 1
ATOM 2138 O O . ARG A 1 320 ? 25.268 34.264 30.056 1.00 31.12 301 ARG A O 1
ATOM 2146 N N . ASP A 1 321 ? 26.511 34.061 28.206 1.00 26.09 302 ASP A N 1
ATOM 2147 C CA . ASP A 1 321 ? 26.241 35.394 27.718 1.00 24.91 302 ASP A CA 1
ATOM 2148 C C . ASP A 1 321 ? 25.399 35.235 26.459 1.00 25.47 302 ASP A C 1
ATOM 2149 O O . ASP A 1 321 ? 25.954 35.017 25.375 1.00 23.01 302 ASP A O 1
ATOM 2154 N N . PHE A 1 322 ? 24.077 35.312 26.620 1.00 23.28 303 PHE A N 1
ATOM 2155 C CA . PHE A 1 322 ? 23.125 34.963 25.571 1.00 28.13 303 PHE A CA 1
ATOM 2156 C C . PHE A 1 322 ? 22.117 36.084 25.367 1.00 29.77 303 PHE A C 1
ATOM 2157 O O . PHE A 1 322 ? 21.483 36.569 26.330 1.00 32.09 303 PHE A O 1
ATOM 2165 N N . ARG A 1 323 ? 21.986 36.537 24.117 1.00 29.77 304 ARG A N 1
ATOM 2166 C CA . ARG A 1 323 ? 21.027 37.568 23.773 1.00 27.17 304 ARG A CA 1
ATOM 2167 C C . ARG A 1 323 ? 20.165 37.011 22.694 1.00 27.51 304 ARG A C 1
ATOM 2168 O O . ARG A 1 323 ? 20.654 36.420 21.733 1.00 25.86 304 ARG A O 1
ATOM 2176 N N . THR A 1 324 ? 18.877 37.269 22.806 1.00 23.64 305 THR A N 1
ATOM 2177 C CA . THR A 1 324 ? 17.943 36.687 21.955 1.00 24.77 305 THR A CA 1
ATOM 2178 C C . THR A 1 324 ? 16.667 37.475 21.878 1.00 29.26 305 THR A C 1
ATOM 2179 O O . THR A 1 324 ? 16.241 38.138 22.842 1.00 26.58 305 THR A O 1
ATOM 2183 N N . ILE A 1 325 ? 16.035 37.286 20.726 1.00 28.40 306 ILE A N 1
ATOM 2184 C CA . ILE A 1 325 ? 14.738 37.815 20.408 1.00 32.25 306 ILE A CA 1
ATOM 2185 C C . ILE A 1 325 ? 13.997 36.735 19.597 1.00 33.61 306 ILE A C 1
ATOM 2186 O O . ILE A 1 325 ? 14.625 35.958 18.879 1.00 31.21 306 ILE A O 1
ATOM 2191 N N . THR A 1 326 ? 12.678 36.667 19.705 1.00 30.32 307 THR A N 1
ATOM 2192 C CA . THR A 1 326 ? 11.908 35.666 19.011 1.00 34.24 307 THR A CA 1
ATOM 2193 C C . THR A 1 326 ? 10.853 36.401 18.151 1.00 33.62 307 THR A C 1
ATOM 2194 O O . THR A 1 326 ? 10.060 37.139 18.665 1.00 38.45 307 THR A O 1
ATOM 2198 N N . HIS A 1 327 ? 10.812 36.180 16.861 1.00 33.77 308 HIS A N 1
ATOM 2199 C CA . HIS A 1 327 ? 9.701 36.750 16.061 1.00 35.49 308 HIS A CA 1
ATOM 2200 C C . HIS A 1 327 ? 8.623 35.679 15.955 1.00 37.61 308 HIS A C 1
ATOM 2201 O O . HIS A 1 327 ? 8.931 34.503 15.734 1.00 41.48 308 HIS A O 1
ATOM 2208 N N . ASP A 1 328 ? 7.362 36.069 16.116 1.00 37.99 309 ASP A N 1
ATOM 2209 C CA . ASP A 1 328 ? 6.250 35.145 15.886 1.00 43.32 309 ASP A CA 1
ATOM 2210 C C . ASP A 1 328 ? 6.066 35.032 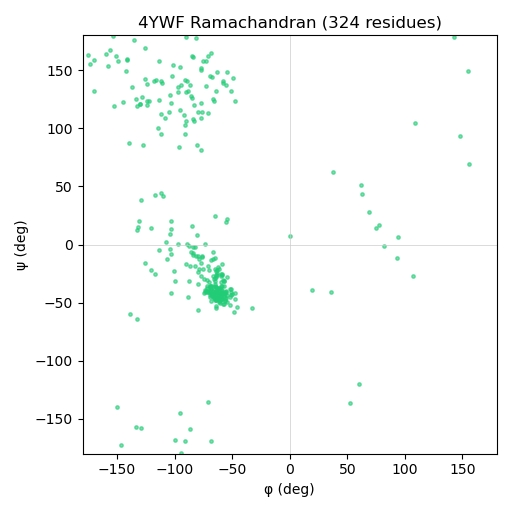14.359 1.00 44.06 309 ASP A C 1
ATOM 2211 O O . ASP A 1 328 ? 5.215 35.699 13.729 1.00 46.18 309 ASP A O 1
ATOM 2216 N N . ASP A 1 329 ? 6.925 34.182 13.781 1.00 39.75 310 ASP A N 1
ATOM 2217 C CA . ASP A 1 329 ? 7.050 34.020 12.370 1.00 35.02 310 ASP A CA 1
ATOM 2218 C C . ASP A 1 329 ? 7.627 32.631 12.054 1.00 37.47 310 ASP A C 1
ATOM 2219 O O . ASP A 1 329 ? 8.087 31.859 12.967 1.00 31.68 310 ASP A O 1
ATOM 2224 N N . VAL A 1 330 ? 7.536 32.296 10.770 1.00 38.35 311 VAL A N 1
ATOM 2225 C CA . VAL A 1 330 ? 8.053 31.046 10.257 1.00 43.44 311 VAL A CA 1
ATOM 2226 C C . VAL A 1 330 ? 9.554 31.120 9.999 1.00 39.69 311 VAL A C 1
ATOM 2227 O O . VAL A 1 330 ? 10.212 32.145 10.219 1.00 40.61 311 VAL A O 1
ATOM 2231 N N . HIS A 1 331 ? 10.088 29.982 9.578 1.00 37.96 312 HIS A N 1
ATOM 2232 C CA . HIS A 1 331 ? 11.502 29.812 9.447 1.00 37.55 312 HIS A CA 1
ATOM 2233 C C . HIS A 1 331 ? 12.096 30.933 8.639 1.00 40.95 312 HIS A C 1
ATOM 2234 O O . HIS A 1 331 ? 11.567 31.279 7.589 1.00 40.93 312 HIS A O 1
ATOM 2241 N N . GLY A 1 332 ? 13.178 31.505 9.154 1.00 39.49 313 GLY A N 1
ATOM 2242 C CA . GLY A 1 332 ? 13.853 32.655 8.558 1.00 39.25 313 GLY A CA 1
ATOM 2243 C C . GLY A 1 332 ? 13.244 34.032 8.870 1.00 37.52 313 GLY A C 1
ATOM 2244 O O . GLY A 1 332 ? 13.771 35.058 8.391 1.00 35.11 313 GLY A O 1
ATOM 2245 N N . SER A 1 333 ? 12.144 34.048 9.636 1.00 37.62 314 SER A N 1
ATOM 2246 C CA . SER A 1 333 ? 11.370 35.268 9.994 1.00 35.95 314 SER A CA 1
ATOM 2247 C C . SER A 1 333 ? 11.302 36.255 8.822 1.00 36.74 314 SER A C 1
ATOM 2248 O O . SER A 1 333 ? 11.754 37.369 8.900 1.00 34.43 314 SER A O 1
ATOM 2251 N N . PRO A 1 334 ? 10.678 35.822 7.721 1.00 41.28 315 PRO A N 1
ATOM 2252 C CA . PRO A 1 334 ? 10.774 36.601 6.489 1.00 44.44 315 PRO A CA 1
ATOM 2253 C C . PRO A 1 334 ? 9.888 37.818 6.500 1.00 42.72 315 PRO A C 1
ATOM 2254 O O . PRO A 1 334 ? 10.079 38.699 5.697 1.00 47.41 315 PRO A O 1
ATOM 2258 N N . ALA A 1 335 ? 8.932 37.863 7.421 1.00 44.63 316 ALA A N 1
ATOM 2259 C CA . ALA A 1 335 ? 8.180 39.076 7.648 1.00 40.53 316 ALA A CA 1
ATOM 2260 C C . ALA A 1 335 ? 8.891 40.092 8.572 1.00 39.88 316 ALA A C 1
ATOM 2261 O O . ALA A 1 335 ? 8.351 41.162 8.779 1.00 38.68 316 ALA A O 1
ATOM 2263 N N . HIS A 1 336 ? 10.079 39.806 9.128 1.00 35.28 317 HIS A N 1
ATOM 2264 C CA . HIS A 1 336 ? 10.743 40.793 10.004 1.00 32.13 317 HIS A CA 1
ATOM 2265 C C . HIS A 1 336 ? 12.162 41.059 9.625 1.00 32.70 317 HIS A C 1
ATOM 2266 O O . HIS A 1 336 ? 12.991 41.197 10.509 1.00 30.27 317 HIS A O 1
ATOM 2273 N N . PHE A 1 337 ? 12.462 41.110 8.323 1.00 33.05 318 PHE A N 1
ATOM 2274 C CA . PHE A 1 337 ? 13.850 41.247 7.876 1.00 34.38 318 PHE A CA 1
ATOM 2275 C C . PHE A 1 337 ? 14.473 42.571 8.367 1.00 38.66 318 PHE A C 1
ATOM 2276 O O . PHE A 1 337 ? 15.602 42.562 8.856 1.00 41.44 318 PHE A O 1
ATOM 2278 N N . PRO A 1 338 ? 13.728 43.701 8.259 1.00 40.25 319 PRO A N 1
ATOM 2279 C CA . PRO A 1 338 ? 14.195 45.007 8.727 1.00 40.83 319 PRO A CA 1
ATOM 2280 C C . PRO A 1 338 ? 14.682 44.966 10.179 1.00 35.35 319 PRO A C 1
ATOM 2281 O O . PRO A 1 338 ? 15.827 45.354 10.491 1.00 34.86 319 PRO A O 1
ATOM 2285 N N . HIS A 1 339 ? 13.830 44.434 11.030 1.00 35.72 320 HIS A N 1
ATOM 2286 C CA . HIS A 1 339 ? 14.098 44.256 12.431 1.00 33.10 320 HIS A CA 1
ATOM 2287 C C . HIS A 1 339 ? 15.321 43.318 12.656 1.00 31.70 320 HIS A C 1
ATOM 2288 O O . HIS A 1 339 ? 16.184 43.612 13.464 1.00 28.50 320 HIS A O 1
ATOM 2295 N N . THR A 1 340 ? 15.392 42.207 11.938 1.00 33.72 321 THR A N 1
ATOM 2296 C CA . THR A 1 340 ? 16.446 41.229 12.127 1.00 31.98 321 THR A CA 1
ATOM 2297 C C . THR A 1 340 ? 17.788 41.799 11.694 1.00 32.18 321 THR A C 1
ATOM 2298 O O . THR A 1 340 ? 18.770 41.653 12.405 1.00 28.60 321 THR A O 1
ATOM 2302 N N . ARG A 1 341 ? 17.824 42.469 10.553 1.00 29.76 322 ARG A N 1
ATOM 2303 C CA . ARG A 1 341 ? 19.056 43.063 10.041 1.00 28.88 322 ARG A CA 1
ATOM 2304 C C . ARG A 1 341 ? 19.573 44.122 11.041 1.00 30.24 322 ARG A C 1
ATOM 2305 O O . ARG A 1 341 ? 20.784 44.158 11.409 1.00 27.51 322 ARG A O 1
ATOM 2307 N N . LEU A 1 342 ? 18.642 44.912 11.566 1.00 29.02 323 LEU A N 1
ATOM 2308 C CA . LEU A 1 342 ? 19.038 45.932 12.553 1.00 30.96 323 LEU A CA 1
ATOM 2309 C C . LEU A 1 342 ? 19.450 45.329 13.893 1.00 27.44 323 LEU A C 1
ATOM 2310 O O . LEU A 1 342 ? 20.426 45.771 14.506 1.00 28.27 323 LEU A O 1
ATOM 2315 N N . TRP A 1 343 ? 18.741 44.322 14.369 1.00 28.00 324 TRP A N 1
ATOM 2316 C CA . TRP A 1 343 ? 19.071 43.799 15.701 1.00 25.55 324 TRP A CA 1
ATOM 2317 C C . TRP A 1 343 ? 20.432 43.141 15.663 1.00 24.78 324 TRP A C 1
ATOM 2318 O O . TRP A 1 343 ? 21.254 43.359 16.582 1.00 23.05 324 TRP A O 1
ATOM 2329 N N . THR A 1 344 ? 20.688 42.369 14.604 1.00 24.27 325 THR A N 1
ATOM 2330 C CA . THR A 1 344 ? 21.911 41.607 14.472 1.00 24.14 325 THR A CA 1
ATOM 2331 C C . THR A 1 344 ? 23.078 42.549 14.334 1.00 24.41 325 THR A C 1
ATOM 2332 O O . THR A 1 344 ? 24.140 42.397 14.968 1.00 24.29 325 THR A O 1
ATOM 2336 N N . LEU A 1 345 ? 22.887 43.542 13.521 1.00 23.09 326 LEU A N 1
ATOM 2337 C CA . LEU A 1 345 ? 23.855 44.571 13.401 1.00 24.09 326 LEU A CA 1
ATOM 2338 C C . LEU A 1 345 ? 24.222 45.227 14.746 1.00 25.52 326 LEU A C 1
ATOM 2339 O O . LEU A 1 345 ? 25.405 45.309 15.121 1.00 23.19 326 LEU A O 1
ATOM 2344 N N . ALA A 1 346 ? 23.204 45.607 15.502 1.00 25.49 327 ALA A N 1
ATOM 2345 C CA . ALA A 1 346 ? 23.381 46.256 16.770 1.00 26.22 327 ALA A CA 1
ATOM 2346 C C . ALA A 1 346 ? 24.160 45.355 17.701 1.00 24.98 327 ALA A C 1
ATOM 2347 O O . ALA A 1 346 ? 25.045 45.791 18.407 1.00 25.27 327 ALA A O 1
ATOM 2349 N N . GLN A 1 347 ? 23.832 44.065 17.675 1.00 24.92 328 GLN A N 1
ATOM 2350 C CA . GLN A 1 347 ? 24.547 43.110 18.476 1.00 24.32 328 GLN A CA 1
ATOM 2351 C C . GLN A 1 347 ? 26.058 43.017 18.110 1.00 24.68 328 GLN A C 1
ATOM 2352 O O . GLN A 1 347 ? 26.893 43.033 18.999 1.00 22.17 328 GLN A O 1
ATOM 2358 N N . VAL A 1 348 ? 26.412 42.913 16.821 1.00 25.26 329 VAL A N 1
ATOM 2359 C CA . VAL A 1 348 ? 27.841 42.788 16.478 1.00 27.25 329 VAL A CA 1
ATOM 2360 C C . VAL A 1 348 ? 28.591 44.071 16.735 1.00 25.38 329 VAL A C 1
ATOM 2361 O O . VAL A 1 348 ? 29.711 44.039 17.182 1.00 26.49 329 VAL A O 1
ATOM 2365 N N . LEU A 1 349 ? 27.942 45.215 16.583 1.00 26.34 330 LEU A N 1
ATOM 2366 C CA . LEU A 1 349 ? 28.626 46.448 16.932 1.00 23.69 330 LEU A CA 1
ATOM 2367 C C . LEU A 1 349 ? 28.918 46.594 18.414 1.00 23.76 330 LEU A C 1
ATOM 2368 O O . LEU A 1 349 ? 29.976 47.134 18.780 1.00 25.66 330 LEU A O 1
ATOM 2373 N N . GLU A 1 350 ? 28.008 46.135 19.263 1.00 22.82 331 GLU A N 1
ATOM 2374 C CA . GLU A 1 350 ? 28.227 46.118 20.685 1.00 24.76 331 GLU A CA 1
ATOM 2375 C C . GLU A 1 350 ? 29.337 45.188 21.052 1.00 26.30 331 GLU A C 1
ATOM 2376 O O . GLU A 1 350 ? 30.237 45.598 21.732 1.00 22.42 331 GLU A O 1
ATOM 2390 N N . SER A 1 352 ? 31.818 44.105 19.402 1.00 25.48 333 SER A N 1
ATOM 2391 C CA . SER A 1 352 ? 33.151 44.477 18.968 1.00 26.36 333 SER A CA 1
ATOM 2392 C C . SER A 1 352 ? 33.572 45.847 19.434 1.00 27.15 333 SER A C 1
ATOM 2393 O O . SER A 1 352 ? 34.638 46.308 19.021 1.00 27.71 333 SER A O 1
ATOM 2396 N N . GLY A 1 353 ? 32.778 46.491 20.282 1.00 29.04 334 GLY A N 1
ATOM 2397 C CA . GLY A 1 353 ? 33.124 47.839 20.773 1.00 28.76 334 GLY A CA 1
ATOM 2398 C C . GLY A 1 353 ? 33.204 48.904 19.676 1.00 33.18 334 GLY A C 1
ATOM 2399 O O . GLY A 1 353 ? 34.133 49.700 19.619 1.00 34.25 334 GLY A O 1
ATOM 2400 N N . ALA A 1 354 ? 32.247 48.898 18.771 1.00 32.73 335 ALA A N 1
ATOM 2401 C CA . ALA A 1 354 ? 32.265 49.817 17.636 1.00 30.79 335 ALA A CA 1
ATOM 2402 C C . ALA A 1 354 ? 32.050 51.256 18.088 1.00 30.91 335 ALA A C 1
ATOM 2403 O O . ALA A 1 354 ? 31.608 51.512 19.206 1.00 28.15 335 ALA A O 1
ATOM 2405 N N . ASP A 1 355 ? 32.354 52.189 17.192 1.00 30.29 336 ASP A N 1
ATOM 2406 C CA . ASP A 1 355 ? 32.142 53.612 17.450 1.00 30.84 336 ASP A CA 1
ATOM 2407 C C . ASP A 1 355 ? 30.727 53.894 18.023 1.00 28.73 336 ASP A C 1
ATOM 2408 O O . ASP A 1 355 ? 29.692 53.537 17.405 1.00 27.54 336 ASP A O 1
ATOM 2413 N N . PRO A 1 356 ? 30.655 54.534 19.207 1.00 27.83 337 PRO A N 1
ATOM 2414 C CA . PRO A 1 356 ? 29.340 54.828 19.837 1.00 31.29 337 PRO A CA 1
ATOM 2415 C C . PRO A 1 356 ? 28.406 55.651 18.976 1.00 28.16 337 PRO A C 1
ATOM 2416 O O . PRO A 1 356 ? 27.212 55.450 19.017 1.00 31.37 337 PRO A O 1
ATOM 2420 N N . ARG A 1 357 ? 28.949 56.520 18.141 1.00 31.50 338 ARG A N 1
ATOM 2421 C CA . ARG A 1 357 ? 28.138 57.261 17.168 1.00 35.95 338 ARG A CA 1
ATOM 2422 C C . ARG A 1 357 ? 27.424 56.268 16.234 1.00 32.91 338 ARG A C 1
ATOM 2423 O O . ARG A 1 357 ? 26.223 56.364 16.027 1.00 30.59 338 ARG A O 1
ATOM 2431 N N . HIS A 1 358 ? 28.159 55.266 15.732 1.00 35.02 339 HIS A N 1
ATOM 2432 C CA . HIS A 1 358 ? 27.578 54.229 14.869 1.00 32.54 339 HIS A CA 1
ATOM 2433 C C . HIS A 1 358 ? 26.557 53.380 15.638 1.00 30.67 339 HIS A C 1
ATOM 2434 O O . HIS A 1 358 ? 25.488 53.126 15.131 1.00 32.86 339 HIS A O 1
ATOM 2441 N N . ARG A 1 359 ? 26.877 52.987 16.868 1.00 31.07 340 ARG A N 1
ATOM 2442 C CA . ARG A 1 359 ? 25.924 52.248 17.719 1.00 29.31 340 ARG A CA 1
ATOM 2443 C C . ARG A 1 359 ? 24.626 52.999 17.984 1.00 30.33 340 ARG A C 1
ATOM 2444 O O . ARG A 1 359 ? 23.544 52.439 17.845 1.00 31.15 340 ARG A O 1
ATOM 2452 N N . ALA A 1 360 ? 24.721 54.280 18.342 1.00 33.24 341 ALA A N 1
ATOM 2453 C CA . ALA A 1 360 ? 23.505 55.106 18.608 1.00 31.41 341 ALA A CA 1
ATOM 2454 C C . ALA A 1 360 ? 22.625 55.326 17.356 1.00 33.14 341 ALA A C 1
ATOM 2455 O O . ALA A 1 360 ? 21.417 55.275 17.449 1.00 29.92 341 ALA A O 1
ATOM 2457 N N . ALA A 1 361 ? 23.224 55.557 16.192 1.00 31.32 342 ALA A N 1
ATOM 2458 C CA . ALA A 1 361 ? 22.406 55.617 14.947 1.00 32.85 342 ALA A CA 1
ATOM 2459 C C . ALA A 1 361 ? 21.708 54.288 14.673 1.00 33.30 342 ALA A C 1
ATOM 2460 O O . ALA A 1 361 ? 20.547 54.267 14.270 1.00 35.74 342 ALA A O 1
ATOM 2462 N N . VAL A 1 362 ? 22.405 53.164 14.858 1.00 31.61 343 VAL A N 1
ATOM 2463 C CA . VAL A 1 362 ? 21.714 51.861 14.661 1.00 31.26 343 VAL A CA 1
ATOM 2464 C C . VAL A 1 362 ? 20.645 51.624 15.731 1.00 29.54 343 VAL A C 1
ATOM 2465 O O . VAL A 1 362 ? 19.600 51.086 15.431 1.00 29.69 343 VAL A O 1
ATOM 2469 N N . ASP A 1 363 ? 20.953 51.985 16.972 1.00 33.57 344 ASP A N 1
ATOM 2470 C CA . ASP A 1 363 ? 20.010 51.861 18.100 1.00 39.53 344 ASP A CA 1
ATOM 2471 C C . ASP A 1 363 ? 18.728 52.663 17.886 1.00 37.67 344 ASP A C 1
ATOM 2472 O O . ASP A 1 363 ? 17.646 52.177 18.193 1.00 36.53 344 ASP A O 1
ATOM 2477 N N . GLY A 1 364 ? 18.860 53.860 17.323 1.00 36.46 345 GLY A N 1
ATOM 2478 C CA . GLY A 1 364 ? 17.716 54.670 16.939 1.00 38.79 345 GLY A CA 1
ATOM 2479 C C . GLY A 1 364 ? 16.889 54.020 15.847 1.00 40.83 345 GLY A C 1
ATOM 2480 O O . GLY A 1 364 ? 15.679 53.849 16.002 1.00 38.94 345 GLY A O 1
ATOM 2481 N N . ALA A 1 365 ? 17.540 53.635 14.748 1.00 38.37 346 ALA A N 1
ATOM 2482 C CA . ALA A 1 365 ? 16.866 52.883 13.711 1.00 38.19 346 ALA A CA 1
ATOM 2483 C C . ALA A 1 365 ? 16.217 51.617 14.307 1.00 38.14 346 ALA A C 1
ATOM 2484 O O . ALA A 1 365 ? 15.057 51.317 13.989 1.00 40.30 346 ALA A O 1
ATOM 2486 N N . LEU A 1 366 ? 16.919 50.890 15.184 1.00 39.44 347 LEU A N 1
ATOM 2487 C CA . LEU A 1 366 ? 16.310 49.717 15.878 1.00 36.99 347 LEU A CA 1
ATOM 2488 C C . LEU A 1 366 ? 15.262 50.225 16.910 1.00 43.45 347 LEU A C 1
ATOM 2489 O O . LEU A 1 366 ? 14.231 49.568 17.118 1.00 40.93 347 LEU A O 1
#

Radius of gyration: 19.28 Å; Cα contacts (8 Å, |Δi|>4): 628; chains: 1; bounding box: 43×50×50 Å

Secondary structure (DSSP, 8-state):
-------HHHHHH---BSSSSTTBHHHHHHHHHHHHHHTT-HHHHHHHH---TT---SHHHHHHHHHHHHHHHHHHTTSTT-EEEEEEETTEEEEEEEES--SSS-PEEE----TT--GGGTGGGHHHHHHTT-EEEE----STT--S--STTGGGHHHHHHHHTTTSSEEEEEE---THHHHHHHHHGGG-TTEEEEEEES---SHHHH-HHHHHHS-HHHHHHHHHHHTS-TTTHHHHTGGGPPPHHHHHT--S-EEEEEEEE-SSS-TTTT--TTT-SSEEEEEEEEETT-GGGHHHHHHHHHHHHH-----HHHHHHHHHH-

Organism: Micromonospora maris (strain DSM 45365 / JCM 31040 / NBRC 109089 / NRRL B-24793 / AB-18-032) (NCBI:txid263358)